Protein AF-A0A7C1ZP24-F1 (afdb_monomer)

Mean predicted aligned error: 12.82 Å

Sequence (295 aa):
MRFSKSICIFVIVAIFTGSVCSCKNKRETESSTTKEPGKFYQHEFRRRLDAVNPGLKDPSAIISLLESTGAEFLPDLINNSGLDSIYLLDSAAAAVNLGIYTVDLVYLIAYDKNEMADVQLSKARKLADKIGATHLYDHGMYNRYRQAGVHPDTLIKYFSKAAEQMEHEYSSMQLLRLYTLFATGEFIEKLHLTSSLLIHAEEHERDYYWTVMLLVFQQERALDQLILLLDQIREQEEGDRFMAMMNDLKLIFMEMTDSRELSGINTQNIAENQLFREMVEQLGYIRNWVIHPTE

Structure (mmCIF, N/CA/C/O backbone):
data_AF-A0A7C1ZP24-F1
#
_entry.id   AF-A0A7C1ZP24-F1
#
loop_
_atom_site.group_PDB
_atom_site.id
_atom_site.type_symbol
_atom_site.label_atom_id
_atom_site.label_alt_id
_atom_site.label_comp_id
_atom_site.label_asym_id
_atom_site.label_entity_id
_atom_site.label_seq_id
_atom_site.pdbx_PDB_ins_code
_atom_site.Cartn_x
_atom_site.Cartn_y
_atom_site.Cartn_z
_atom_site.occupancy
_atom_site.B_iso_or_equiv
_atom_site.auth_seq_id
_atom_site.auth_comp_id
_atom_site.auth_asym_id
_atom_site.auth_atom_id
_atom_site.pdbx_PDB_model_num
ATOM 1 N N . MET A 1 1 ? 98.726 -7.918 -23.478 1.00 35.25 1 MET A N 1
ATOM 2 C CA . MET A 1 1 ? 98.764 -6.556 -24.056 1.00 35.25 1 MET A CA 1
ATOM 3 C C . MET A 1 1 ? 97.429 -5.879 -23.772 1.00 35.25 1 MET A C 1
ATOM 5 O O . MET A 1 1 ? 96.411 -6.486 -24.055 1.00 35.25 1 MET A O 1
ATOM 9 N N . ARG A 1 2 ? 97.491 -4.647 -23.246 1.00 34.66 2 ARG A N 1
ATOM 10 C CA . ARG A 1 2 ? 96.427 -3.650 -22.983 1.00 34.66 2 ARG A CA 1
ATOM 11 C C . ARG A 1 2 ? 95.521 -3.793 -21.738 1.00 34.66 2 ARG A C 1
ATOM 13 O O . ARG A 1 2 ? 94.693 -4.680 -21.612 1.00 34.66 2 ARG A O 1
ATOM 20 N N . PHE A 1 3 ? 95.751 -2.813 -20.859 1.00 37.78 3 PHE A N 1
ATOM 21 C CA . PHE A 1 3 ? 95.083 -2.371 -19.631 1.00 37.78 3 PHE A CA 1
ATOM 22 C C . PHE A 1 3 ? 93.795 -1.564 -19.886 1.00 37.78 3 PHE A C 1
ATOM 24 O O . PHE A 1 3 ? 93.739 -0.860 -20.891 1.00 37.78 3 PHE A O 1
ATOM 31 N N . SER A 1 4 ? 92.885 -1.534 -18.893 1.00 37.41 4 SER A N 1
ATOM 32 C CA . SER A 1 4 ? 92.306 -0.329 -18.224 1.00 37.41 4 SER A CA 1
ATOM 33 C C . SER A 1 4 ? 91.036 -0.739 -17.442 1.00 37.41 4 SER A C 1
ATOM 35 O O . SER A 1 4 ? 90.097 -1.212 -18.064 1.00 37.41 4 SER A O 1
ATOM 37 N N . LYS A 1 5 ? 91.028 -0.860 -16.103 1.00 38.34 5 LYS A N 1
ATOM 38 C CA . LYS A 1 5 ? 90.901 0.133 -14.996 1.00 38.34 5 LYS A CA 1
ATOM 39 C C . LYS A 1 5 ? 89.473 0.655 -14.687 1.00 38.34 5 LYS A C 1
ATOM 41 O O . LYS A 1 5 ? 88.807 1.157 -15.583 1.00 38.34 5 LYS A O 1
ATOM 46 N N . SER A 1 6 ? 89.165 0.607 -13.371 1.00 39.03 6 SER A N 1
ATOM 47 C CA . SER A 1 6 ? 88.173 1.335 -12.522 1.00 39.03 6 SER A CA 1
ATOM 48 C C . SER A 1 6 ? 87.094 0.414 -11.910 1.00 39.03 6 SER A C 1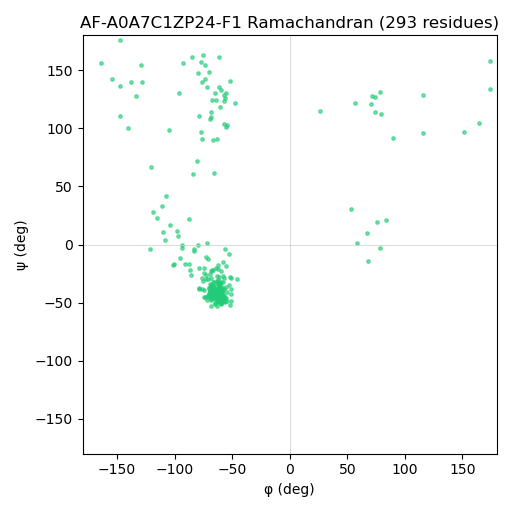
ATOM 50 O O . SER A 1 6 ? 86.244 -0.069 -12.640 1.00 39.03 6 SER A O 1
ATOM 52 N N . ILE A 1 7 ? 87.198 -0.094 -10.667 1.00 42.91 7 ILE A N 1
ATOM 53 C CA . ILE A 1 7 ? 87.154 0.497 -9.294 1.00 42.91 7 ILE A CA 1
ATOM 54 C C . ILE A 1 7 ? 85.742 0.923 -8.832 1.00 42.91 7 ILE A C 1
ATOM 56 O O . ILE A 1 7 ? 85.200 1.876 -9.376 1.00 42.91 7 ILE A O 1
ATOM 60 N N . CYS A 1 8 ? 85.235 0.222 -7.795 1.00 35.25 8 CYS A N 1
ATOM 61 C CA . CYS A 1 8 ? 84.452 0.648 -6.600 1.00 35.25 8 CYS A CA 1
ATOM 62 C C . CYS A 1 8 ? 83.542 -0.531 -6.157 1.00 35.25 8 CYS A C 1
ATOM 64 O O . CYS A 1 8 ? 82.615 -0.866 -6.877 1.00 35.25 8 CYS A O 1
ATOM 66 N N . ILE A 1 9 ? 83.879 -1.387 -5.180 1.00 37.94 9 ILE A N 1
ATOM 67 C CA . ILE A 1 9 ? 83.930 -1.235 -3.705 1.00 37.94 9 ILE A CA 1
ATOM 68 C C . ILE A 1 9 ? 82.539 -1.147 -3.012 1.00 37.94 9 ILE A C 1
ATOM 70 O O . ILE A 1 9 ? 81.763 -0.251 -3.317 1.00 37.94 9 ILE A O 1
ATOM 74 N N . PHE A 1 10 ? 82.365 -2.019 -1.992 1.00 35.44 10 PHE A N 1
ATOM 75 C CA . PHE A 1 10 ? 81.348 -2.103 -0.908 1.00 35.44 10 PHE A CA 1
ATOM 76 C C . PHE A 1 10 ? 79.936 -2.591 -1.328 1.00 35.44 10 PHE A C 1
ATOM 78 O O . PHE A 1 10 ? 79.365 -2.075 -2.271 1.00 35.44 10 PHE A O 1
ATOM 85 N N . VAL A 1 11 ? 79.293 -3.607 -0.724 1.00 37.94 11 VAL A N 1
ATOM 86 C CA . VAL A 1 11 ? 79.145 -3.981 0.700 1.00 37.94 11 VAL A CA 1
ATOM 87 C C . VAL A 1 11 ? 78.884 -5.501 0.856 1.00 37.94 11 VAL A C 1
ATOM 89 O O . VAL A 1 11 ? 78.174 -6.107 0.060 1.00 37.94 11 VAL A O 1
ATOM 92 N N . ILE A 1 12 ? 79.473 -6.094 1.902 1.00 39.34 12 ILE A N 1
ATOM 93 C CA . ILE A 1 12 ? 79.289 -7.466 2.426 1.00 39.34 12 ILE A CA 1
ATOM 94 C C . ILE A 1 12 ? 78.082 -7.502 3.389 1.00 39.34 12 ILE A C 1
ATOM 96 O O . ILE A 1 12 ? 77.767 -6.462 3.955 1.00 39.34 12 ILE A O 1
ATOM 100 N N . VAL A 1 13 ? 77.537 -8.708 3.653 1.00 35.16 13 VAL A N 1
ATOM 101 C CA . VAL A 1 13 ? 76.686 -9.164 4.797 1.00 35.16 13 VAL A CA 1
ATOM 102 C C . VAL A 1 13 ? 75.280 -9.572 4.318 1.00 35.16 13 VAL A C 1
ATOM 104 O O . VAL A 1 13 ? 74.619 -8.800 3.645 1.00 35.16 13 VAL A O 1
ATOM 107 N N . ALA A 1 14 ? 74.705 -10.736 4.630 1.00 36.88 14 ALA A N 1
ATOM 108 C CA . ALA A 1 14 ? 75.170 -11.971 5.255 1.00 36.88 14 ALA A CA 1
ATOM 109 C C . ALA A 1 14 ? 74.143 -13.080 4.962 1.00 36.88 14 ALA A C 1
ATOM 111 O O . ALA A 1 14 ? 72.967 -12.833 4.708 1.00 36.88 14 ALA A O 1
ATOM 112 N N . ILE A 1 15 ? 74.645 -14.306 5.024 1.00 44.22 15 ILE A N 1
ATOM 113 C CA . ILE A 1 15 ? 73.951 -15.589 4.952 1.00 44.22 15 ILE A CA 1
ATOM 114 C C . ILE A 1 15 ? 72.958 -15.723 6.117 1.00 44.22 15 ILE A C 1
ATOM 116 O O . ILE A 1 15 ? 73.357 -15.512 7.257 1.00 44.22 15 ILE A O 1
ATOM 120 N N . PHE A 1 16 ? 71.733 -16.195 5.863 1.00 39.94 16 PHE A N 1
ATOM 121 C CA . PHE A 1 16 ? 71.072 -17.117 6.794 1.00 39.94 16 PHE A CA 1
ATOM 122 C C . PHE A 1 16 ? 70.176 -18.110 6.044 1.00 39.94 16 PHE A C 1
ATOM 124 O O . PHE A 1 16 ? 69.164 -17.774 5.435 1.00 39.94 16 PHE A O 1
ATOM 131 N N . THR A 1 17 ? 70.633 -19.354 6.063 1.00 40.25 17 THR A N 1
ATOM 132 C CA . THR A 1 17 ? 70.009 -20.566 5.544 1.00 40.25 17 THR A CA 1
ATOM 133 C C . THR A 1 17 ? 68.884 -21.055 6.453 1.00 40.25 17 THR A C 1
ATOM 135 O O . THR A 1 17 ? 69.066 -21.096 7.663 1.00 40.25 17 THR A O 1
ATOM 138 N N . GLY A 1 18 ? 67.795 -21.520 5.832 1.00 38.41 18 GLY A N 1
ATOM 139 C CA . GLY A 1 18 ? 67.016 -22.712 6.192 1.00 38.41 18 GLY A CA 1
ATOM 140 C C . GLY A 1 18 ? 66.428 -22.841 7.601 1.00 38.41 18 GLY A C 1
ATOM 141 O O . GLY A 1 18 ? 67.147 -23.043 8.570 1.00 38.41 18 GLY A O 1
ATOM 142 N N . SER A 1 19 ? 65.105 -22.980 7.687 1.00 38.94 19 SER A N 1
ATOM 143 C CA . SER A 1 19 ? 64.478 -24.283 7.982 1.00 38.94 19 SER A CA 1
ATOM 144 C C . SER A 1 19 ? 62.973 -24.143 8.165 1.00 38.94 19 SER A C 1
ATOM 146 O O . SER A 1 19 ? 62.469 -23.260 8.852 1.00 38.94 19 SER A O 1
ATOM 148 N N . VAL A 1 20 ? 62.275 -25.067 7.517 1.00 43.03 20 VAL A N 1
ATOM 149 C CA . VAL A 1 20 ? 60.846 -25.327 7.628 1.00 43.03 20 VAL A CA 1
ATOM 150 C C . VAL A 1 20 ? 60.575 -26.155 8.891 1.00 43.03 20 VAL A C 1
ATOM 152 O O . VAL A 1 20 ? 61.356 -27.037 9.230 1.00 43.03 20 VAL A O 1
ATOM 155 N N . CYS A 1 21 ? 59.402 -25.903 9.483 1.00 37.97 21 CYS A N 1
ATOM 156 C CA . CYS A 1 21 ? 58.655 -26.709 10.460 1.00 37.97 21 CYS A CA 1
ATOM 157 C C . CYS A 1 21 ? 59.202 -26.846 11.893 1.00 37.97 21 CYS A C 1
ATOM 159 O O . CYS A 1 21 ? 60.177 -27.543 12.139 1.00 37.97 21 CYS A O 1
ATOM 161 N N . SER A 1 22 ? 58.406 -26.426 12.886 1.00 32.72 22 SER A N 1
ATOM 162 C CA . SER A 1 22 ? 57.385 -27.310 13.485 1.00 32.72 22 SER A CA 1
ATOM 163 C C . SER A 1 22 ? 56.688 -26.674 14.709 1.00 32.72 22 SER A C 1
ATOM 165 O O . SER A 1 22 ? 57.257 -25.836 15.398 1.00 32.72 22 SER A O 1
ATOM 167 N N . CYS A 1 23 ? 55.484 -27.186 14.993 1.00 31.14 23 CYS A N 1
ATOM 168 C CA . CYS A 1 23 ? 54.694 -27.116 16.233 1.00 31.14 23 CYS A CA 1
ATOM 169 C C . CYS A 1 23 ? 53.698 -25.957 16.459 1.00 31.14 23 CYS A C 1
ATOM 171 O O . CYS A 1 23 ? 53.982 -24.941 17.080 1.00 31.14 23 CYS A O 1
ATOM 173 N N . LYS A 1 24 ? 52.456 -26.252 16.037 1.00 38.41 24 LYS A N 1
ATOM 174 C CA . LYS A 1 24 ? 51.191 -26.209 16.804 1.00 38.41 24 LYS A CA 1
ATOM 175 C C . LYS A 1 24 ? 51.114 -25.242 17.997 1.00 38.41 24 LYS A C 1
ATOM 177 O O . LYS A 1 24 ? 51.605 -25.552 19.078 1.00 38.41 24 LYS A O 1
ATOM 182 N N . ASN A 1 25 ? 50.241 -24.241 17.867 1.00 29.05 25 ASN A N 1
ATOM 183 C CA . ASN A 1 25 ? 49.294 -23.926 18.935 1.00 29.05 25 ASN A CA 1
ATOM 184 C C . ASN A 1 25 ? 47.972 -23.392 18.361 1.00 29.05 25 ASN A C 1
ATOM 186 O O . ASN A 1 25 ? 47.973 -22.604 17.418 1.00 29.05 25 ASN A O 1
ATOM 190 N N . LYS A 1 26 ? 46.850 -23.873 18.909 1.00 41.00 26 LYS A N 1
ATOM 191 C CA . LYS A 1 26 ? 45.484 -23.447 18.570 1.00 41.00 26 LYS A CA 1
ATOM 192 C C . LYS A 1 26 ? 45.345 -21.933 18.757 1.00 41.00 26 LYS A C 1
ATOM 194 O O . LYS A 1 26 ? 45.556 -21.441 19.863 1.00 41.00 26 LYS A O 1
ATOM 199 N N . ARG A 1 27 ? 44.899 -21.232 17.717 1.00 27.34 27 ARG A N 1
ATOM 200 C CA . ARG A 1 27 ? 44.154 -19.978 17.847 1.00 27.34 27 ARG A CA 1
ATOM 201 C C . ARG A 1 27 ? 42.949 -20.047 16.928 1.00 27.34 27 ARG A C 1
ATOM 203 O O . ARG A 1 27 ? 43.075 -20.399 15.756 1.00 27.34 27 ARG A O 1
ATOM 210 N N . GLU A 1 28 ? 41.796 -19.783 17.522 1.00 29.19 28 GLU A N 1
ATOM 211 C CA . GLU A 1 28 ? 40.542 -19.516 16.837 1.00 29.19 28 GLU A CA 1
ATOM 212 C C . GLU A 1 28 ? 40.809 -18.491 15.738 1.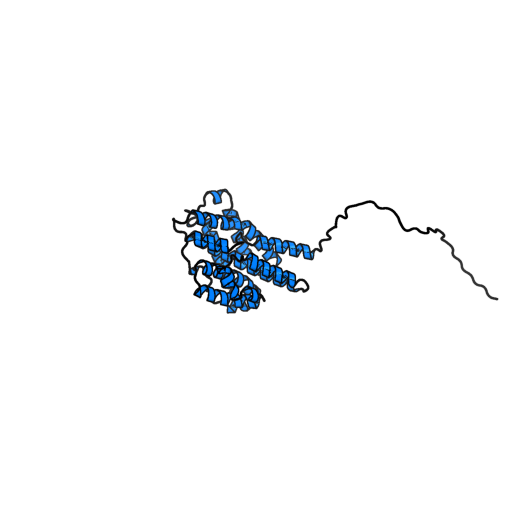00 29.19 28 GLU A C 1
ATOM 214 O O . GLU A 1 28 ? 41.364 -17.420 15.978 1.00 29.19 28 GLU A O 1
ATOM 219 N N . THR A 1 29 ? 40.498 -18.869 14.503 1.00 24.52 29 THR A N 1
ATOM 220 C CA . THR A 1 29 ? 40.460 -17.916 13.405 1.00 24.52 29 THR A CA 1
ATOM 221 C C . THR A 1 29 ? 39.154 -17.158 13.567 1.00 24.52 29 THR A C 1
ATOM 223 O O . THR A 1 29 ? 38.098 -17.644 13.168 1.00 24.52 29 THR A O 1
ATOM 226 N N . GLU A 1 30 ? 39.221 -15.985 14.194 1.00 28.58 30 GLU A N 1
ATOM 227 C CA . GLU A 1 30 ? 38.250 -14.931 13.932 1.00 28.58 30 GLU A CA 1
ATOM 228 C C . GLU A 1 30 ? 38.260 -14.701 12.421 1.00 28.58 30 GLU A C 1
ATOM 230 O O . GLU A 1 30 ? 39.187 -14.118 11.858 1.00 28.58 30 GLU A O 1
ATOM 235 N N . SER A 1 31 ? 37.242 -15.237 11.749 1.00 25.50 31 SER A N 1
ATOM 236 C CA . SER A 1 31 ? 36.927 -14.897 10.371 1.00 25.50 31 SER A CA 1
ATOM 237 C C . SER A 1 31 ? 36.569 -13.417 10.344 1.00 25.50 31 SER A C 1
ATOM 239 O O . SER A 1 31 ? 35.411 -13.038 10.534 1.00 25.50 31 SER A O 1
ATOM 241 N N . SER A 1 32 ? 37.576 -12.577 10.121 1.00 29.94 32 SER A N 1
ATOM 242 C CA . SER A 1 32 ? 37.411 -11.179 9.756 1.00 29.94 32 SER A CA 1
ATOM 243 C C . SER A 1 32 ? 36.525 -11.154 8.515 1.00 29.94 32 SER A C 1
ATOM 245 O O . SER A 1 32 ? 36.949 -11.490 7.412 1.00 29.94 32 SER A O 1
ATOM 247 N N . THR A 1 33 ? 35.246 -10.847 8.709 1.00 32.31 33 THR A N 1
ATOM 248 C CA . THR A 1 33 ? 34.304 -10.700 7.607 1.00 32.31 33 THR A CA 1
ATOM 249 C C . THR A 1 33 ? 34.609 -9.351 6.979 1.00 32.31 33 THR A C 1
ATOM 251 O O . THR A 1 33 ? 34.096 -8.324 7.423 1.00 32.31 33 THR A O 1
ATOM 254 N N . THR A 1 34 ? 35.493 -9.325 5.987 1.00 34.62 34 THR A N 1
ATOM 255 C CA . THR A 1 34 ? 35.683 -8.151 5.137 1.00 34.62 34 THR A CA 1
ATOM 256 C C . THR A 1 34 ? 34.391 -7.978 4.340 1.00 34.62 34 THR A C 1
ATOM 258 O O . THR A 1 34 ? 34.196 -8.602 3.301 1.00 34.62 34 THR A O 1
ATOM 261 N N . LYS A 1 35 ? 33.437 -7.220 4.891 1.00 37.75 35 LYS A N 1
ATOM 262 C CA . LYS A 1 35 ? 32.185 -6.886 4.210 1.00 37.75 35 LYS A CA 1
ATOM 263 C C . LYS A 1 35 ? 32.533 -5.954 3.055 1.00 37.75 35 LYS A C 1
ATOM 265 O O . LYS A 1 35 ? 32.923 -4.814 3.288 1.00 37.75 35 LYS A O 1
ATOM 270 N N . GLU A 1 36 ? 32.418 -6.443 1.824 1.00 40.59 36 GLU A N 1
ATOM 271 C CA . GLU A 1 36 ? 32.454 -5.576 0.649 1.00 40.59 36 GLU A CA 1
ATOM 272 C C . GLU A 1 36 ? 31.343 -4.519 0.781 1.00 40.59 36 GLU A C 1
ATOM 274 O O . GLU A 1 36 ? 30.191 -4.896 1.030 1.00 40.59 36 GLU A O 1
ATOM 279 N N . PRO A 1 37 ? 31.650 -3.218 0.625 1.00 43.25 37 PRO A N 1
ATOM 280 C CA . PRO A 1 37 ? 30.695 -2.134 0.850 1.00 43.25 37 PRO A CA 1
ATOM 281 C C . PRO A 1 37 ? 29.365 -2.340 0.111 1.00 43.25 37 PRO A C 1
ATOM 283 O O . PRO A 1 37 ? 28.308 -2.198 0.717 1.00 43.25 37 PRO A O 1
ATOM 286 N N . GLY A 1 38 ? 29.400 -2.785 -1.153 1.00 54.19 38 GLY A N 1
ATOM 287 C CA . GLY A 1 38 ? 28.202 -3.005 -1.978 1.00 54.19 38 GLY A CA 1
ATOM 288 C C . GLY A 1 38 ? 27.217 -4.038 -1.415 1.00 54.19 38 GLY A C 1
ATOM 289 O O . GLY A 1 38 ? 26.014 -3.786 -1.381 1.00 54.19 38 GLY A O 1
ATOM 290 N N . LYS A 1 39 ? 27.714 -5.160 -0.875 1.00 55.81 39 LYS A N 1
ATOM 291 C CA . LYS A 1 39 ? 26.863 -6.207 -0.277 1.00 55.81 39 LYS A CA 1
ATOM 292 C C . LYS A 1 39 ? 26.246 -5.767 1.050 1.00 55.81 39 LYS A C 1
ATOM 294 O O . LYS A 1 39 ? 25.152 -6.200 1.406 1.00 55.81 39 LYS A O 1
ATOM 299 N N . PHE A 1 40 ? 26.935 -4.898 1.792 1.00 53.78 40 PHE A N 1
ATOM 300 C CA . PHE A 1 40 ? 26.394 -4.310 3.016 1.00 53.78 40 PHE A CA 1
ATOM 301 C C . PHE A 1 40 ? 25.227 -3.357 2.715 1.00 53.78 40 PHE A C 1
ATOM 303 O O . PHE A 1 40 ? 24.188 -3.475 3.364 1.00 53.78 40 PHE A O 1
ATOM 310 N N . TYR A 1 41 ? 25.360 -2.497 1.697 1.00 60.66 41 TYR A N 1
ATOM 311 C CA . TYR A 1 41 ? 24.282 -1.600 1.257 1.00 60.66 41 TYR A CA 1
ATOM 312 C C . TYR A 1 41 ? 23.031 -2.368 0.818 1.00 60.66 41 TYR A C 1
ATOM 314 O O . TYR A 1 41 ? 21.932 -2.058 1.269 1.00 60.66 41 TYR A O 1
ATOM 322 N N . GLN A 1 42 ? 23.187 -3.421 0.012 1.00 62.03 42 GLN A N 1
ATOM 323 C CA . GLN A 1 42 ? 22.062 -4.252 -0.438 1.00 62.03 42 GLN A CA 1
ATOM 324 C C . GLN A 1 42 ? 21.380 -4.997 0.718 1.00 62.03 42 GLN A C 1
ATOM 326 O O . GLN A 1 42 ? 20.153 -5.053 0.793 1.00 62.03 42 GLN A O 1
ATOM 331 N N . HIS A 1 43 ? 22.159 -5.531 1.664 1.00 65.88 43 HIS A N 1
ATOM 332 C CA . HIS A 1 43 ? 21.605 -6.181 2.851 1.00 65.88 43 HIS A CA 1
ATOM 333 C C . HIS A 1 43 ? 20.828 -5.191 3.731 1.00 65.88 43 HIS A C 1
ATOM 335 O O . HIS A 1 43 ? 19.803 -5.546 4.320 1.00 65.88 43 HIS A O 1
ATOM 341 N N . GLU A 1 44 ? 21.325 -3.968 3.902 1.00 66.81 44 GLU A N 1
ATOM 342 C CA . GLU A 1 44 ? 20.625 -2.943 4.672 1.00 66.81 44 GLU A CA 1
ATOM 343 C C . GLU A 1 44 ? 19.339 -2.503 3.968 1.00 66.81 44 GLU A C 1
ATOM 345 O O . GLU A 1 44 ? 18.288 -2.484 4.604 1.00 66.81 44 GLU A O 1
ATOM 350 N N . PHE A 1 45 ? 19.406 -2.246 2.660 1.00 65.56 45 PHE A N 1
ATOM 351 C CA . PHE A 1 45 ? 18.256 -1.913 1.823 1.00 65.56 45 PHE A CA 1
ATOM 352 C C . PHE A 1 45 ? 17.158 -2.972 1.935 1.00 65.56 45 PHE A C 1
ATOM 354 O O . PHE A 1 45 ? 16.008 -2.659 2.224 1.00 65.56 45 PHE A O 1
ATOM 361 N N . ARG A 1 46 ? 17.524 -4.250 1.815 1.00 65.62 46 ARG A N 1
ATOM 362 C CA . ARG A 1 46 ? 16.585 -5.362 1.974 1.00 65.62 46 ARG A CA 1
ATOM 363 C C . ARG A 1 46 ? 15.992 -5.433 3.375 1.00 65.62 46 ARG A C 1
ATOM 365 O O . ARG A 1 46 ? 14.791 -5.599 3.514 1.00 65.62 46 ARG A O 1
ATOM 372 N N . ARG A 1 47 ? 16.810 -5.263 4.419 1.00 70.31 47 ARG A N 1
ATOM 373 C CA . ARG A 1 47 ? 16.313 -5.239 5.804 1.00 70.31 47 ARG A CA 1
ATOM 374 C C . ARG A 1 47 ? 15.300 -4.112 6.008 1.00 70.31 47 ARG A C 1
ATOM 376 O O . ARG A 1 47 ? 14.333 -4.287 6.741 1.00 70.31 47 ARG A O 1
ATOM 383 N N . ARG A 1 48 ? 15.543 -2.951 5.397 1.00 68.00 48 ARG A N 1
ATOM 384 C CA . ARG A 1 48 ? 14.615 -1.818 5.424 1.00 68.00 48 ARG A CA 1
ATOM 385 C C . ARG A 1 48 ? 13.345 -2.152 4.654 1.00 68.00 48 ARG A C 1
ATOM 387 O O . ARG A 1 48 ? 12.276 -1.915 5.190 1.00 68.00 48 ARG A O 1
ATOM 394 N N . LEU A 1 49 ? 13.447 -2.778 3.483 1.00 64.00 49 LEU A N 1
ATOM 395 C CA . LEU A 1 49 ? 12.293 -3.220 2.698 1.00 64.00 49 LEU A CA 1
ATOM 396 C C . LEU A 1 49 ? 11.435 -4.246 3.463 1.00 64.00 49 LEU A C 1
ATOM 398 O O . LEU A 1 49 ? 10.220 -4.098 3.536 1.00 64.00 49 LEU A O 1
ATOM 402 N N . ASP A 1 50 ? 12.064 -5.210 4.139 1.00 65.62 50 ASP A N 1
ATOM 403 C CA . ASP A 1 50 ? 11.383 -6.160 5.032 1.00 65.62 50 ASP A CA 1
ATOM 404 C C . ASP A 1 50 ? 10.691 -5.455 6.216 1.00 65.62 50 ASP A C 1
ATOM 406 O O . ASP A 1 50 ? 9.703 -5.955 6.753 1.00 65.62 50 ASP A O 1
ATOM 410 N N . ALA A 1 51 ? 11.210 -4.298 6.640 1.00 66.06 51 ALA A N 1
ATOM 411 C CA . ALA A 1 51 ? 10.648 -3.476 7.711 1.00 66.06 51 ALA A CA 1
ATOM 412 C C . ALA A 1 51 ? 9.576 -2.480 7.230 1.00 66.06 51 ALA A C 1
ATOM 414 O O . ALA A 1 51 ? 8.763 -2.052 8.045 1.00 66.06 51 ALA A O 1
ATOM 415 N N . VAL A 1 52 ? 9.569 -2.125 5.939 1.00 60.38 52 VAL A N 1
ATOM 416 C CA . VAL A 1 52 ? 8.501 -1.351 5.285 1.00 60.38 52 VAL A CA 1
ATOM 417 C C . VAL A 1 52 ? 7.228 -2.162 5.179 1.00 60.38 52 VAL A C 1
ATOM 419 O O . VAL A 1 52 ? 6.157 -1.568 5.146 1.00 60.38 52 VAL A O 1
ATOM 422 N N . ASN A 1 53 ? 7.331 -3.495 5.158 1.00 60.59 53 ASN A N 1
ATOM 423 C CA . ASN A 1 53 ? 6.169 -4.365 5.182 1.00 60.59 53 ASN A CA 1
ATOM 424 C C . ASN A 1 53 ? 5.334 -4.054 6.438 1.00 60.59 53 ASN A C 1
ATOM 426 O O . ASN A 1 53 ? 5.737 -4.410 7.555 1.00 60.59 53 ASN A O 1
ATOM 430 N N . PRO A 1 54 ? 4.208 -3.346 6.275 1.00 43.69 54 PRO A N 1
ATOM 431 C CA . PRO A 1 54 ? 3.626 -2.556 7.339 1.00 43.69 54 PRO A CA 1
ATOM 432 C C . PRO A 1 54 ? 2.827 -3.446 8.278 1.00 43.69 54 PRO A C 1
ATOM 434 O O . PRO A 1 54 ? 1.617 -3.464 8.187 1.00 43.69 54 PRO A O 1
ATOM 437 N N . GLY A 1 55 ? 3.432 -4.297 9.112 1.00 38.53 55 GLY A N 1
ATOM 438 C CA . GLY A 1 55 ? 2.693 -5.188 10.035 1.00 38.53 55 GLY A CA 1
ATOM 439 C C . GLY A 1 55 ? 1.691 -6.158 9.374 1.00 38.53 55 GLY A C 1
ATOM 440 O O . GLY A 1 55 ? 1.059 -6.958 10.054 1.00 38.53 55 GLY A O 1
ATOM 441 N N . LEU A 1 56 ? 1.596 -6.142 8.048 1.00 40.78 56 LEU A N 1
ATOM 442 C CA . LEU A 1 56 ? 0.667 -6.871 7.200 1.00 40.78 56 LEU A CA 1
ATOM 443 C C . LEU A 1 56 ? 1.407 -7.999 6.483 1.00 40.78 56 LEU A C 1
ATOM 445 O O . LEU A 1 56 ? 1.206 -8.270 5.299 1.00 40.78 56 LEU A O 1
ATOM 449 N N . LYS A 1 57 ? 2.275 -8.664 7.255 1.00 44.56 57 LYS A N 1
ATOM 450 C CA . LYS A 1 57 ? 3.041 -9.852 6.856 1.00 44.56 57 LYS A CA 1
ATOM 451 C C . LYS A 1 57 ? 2.133 -10.972 6.360 1.00 44.56 57 LYS A C 1
ATOM 453 O O . LYS A 1 57 ? 2.573 -11.869 5.653 1.00 44.56 57 LYS A O 1
ATOM 458 N N . ASP A 1 58 ? 0.851 -10.892 6.708 1.00 44.84 58 ASP A N 1
ATOM 459 C CA . ASP A 1 58 ? -0.144 -11.881 6.384 1.00 44.84 58 ASP A CA 1
ATOM 460 C C . ASP A 1 58 ? -1.500 -11.250 5.985 1.00 44.84 58 ASP A C 1
ATOM 462 O O . ASP A 1 58 ? -2.293 -10.869 6.830 1.00 44.84 58 ASP A O 1
ATOM 466 N N . PRO A 1 59 ? -1.825 -11.144 4.697 1.00 43.66 59 PRO A N 1
ATOM 467 C CA . PRO A 1 59 ? -3.132 -10.915 4.146 1.00 43.66 59 PRO A CA 1
ATOM 468 C C . PRO A 1 59 ? -4.082 -12.023 4.430 1.00 43.66 59 PRO A C 1
ATOM 470 O O . PRO A 1 59 ? -5.248 -11.736 4.339 1.00 43.66 59 PRO A O 1
ATOM 473 N N . SER A 1 60 ? -3.661 -13.244 4.760 1.00 43.06 60 SER A N 1
ATOM 474 C CA . SER A 1 60 ? -4.624 -14.159 5.354 1.00 43.06 60 SER A CA 1
ATOM 475 C C . SER A 1 60 ? -5.013 -13.666 6.744 1.00 43.06 60 SER A C 1
ATOM 477 O O . SER A 1 60 ? -6.168 -13.816 7.097 1.00 43.06 60 SER A O 1
ATOM 479 N N . ALA A 1 61 ? -4.142 -12.953 7.473 1.00 48.91 61 ALA A N 1
ATOM 480 C CA . ALA A 1 61 ? -4.519 -12.235 8.689 1.00 48.91 61 ALA A CA 1
ATOM 481 C C . ALA A 1 61 ? -5.298 -10.944 8.403 1.00 48.91 61 ALA A C 1
ATOM 483 O O . ALA A 1 61 ? -6.163 -10.632 9.200 1.00 48.91 61 ALA A O 1
ATOM 484 N N . ILE A 1 62 ? -5.077 -10.228 7.290 1.00 52.97 62 ILE A N 1
ATOM 485 C CA . ILE A 1 62 ? -5.972 -9.125 6.872 1.00 52.97 62 ILE A CA 1
ATOM 486 C C . ILE A 1 62 ? -7.319 -9.672 6.438 1.00 52.97 62 ILE A C 1
ATOM 488 O O . ILE A 1 62 ? -8.311 -9.225 6.960 1.00 52.97 62 ILE A O 1
ATOM 492 N N . ILE A 1 63 ? -7.367 -10.629 5.516 1.00 53.38 63 ILE A N 1
ATOM 493 C CA . ILE A 1 63 ? -8.570 -11.332 5.063 1.00 53.38 63 ILE A CA 1
ATOM 494 C C . ILE A 1 63 ? -9.306 -11.870 6.285 1.00 53.38 63 ILE A C 1
ATOM 496 O O . ILE A 1 63 ? -10.447 -11.500 6.484 1.00 53.38 63 ILE A O 1
ATOM 500 N N . SER A 1 64 ? -8.633 -12.610 7.172 1.00 57.19 64 SER A N 1
ATOM 501 C CA . SER A 1 64 ? -9.242 -13.108 8.411 1.00 57.19 64 SER A CA 1
ATOM 502 C C . SER A 1 64 ? -9.676 -11.971 9.325 1.00 57.19 64 SER A C 1
ATOM 504 O O . SER A 1 64 ? -10.708 -12.095 9.963 1.00 57.19 64 SER A O 1
ATOM 506 N N . LEU A 1 65 ? -8.920 -10.875 9.430 1.00 63.53 65 LEU A N 1
ATOM 507 C CA . LEU A 1 65 ? -9.291 -9.716 10.243 1.00 63.53 65 LEU A CA 1
ATOM 508 C C . LEU A 1 65 ? -10.502 -8.999 9.648 1.00 63.53 65 LEU A C 1
ATOM 510 O O . LEU A 1 65 ? -11.386 -8.651 10.407 1.00 63.53 65 LEU A O 1
ATOM 514 N N . LEU A 1 66 ? -10.576 -8.846 8.328 1.00 64.06 66 LEU A N 1
ATOM 515 C CA . LEU A 1 66 ? -11.669 -8.234 7.578 1.00 64.06 66 LEU A CA 1
ATOM 516 C C . LEU A 1 66 ? -12.934 -9.105 7.61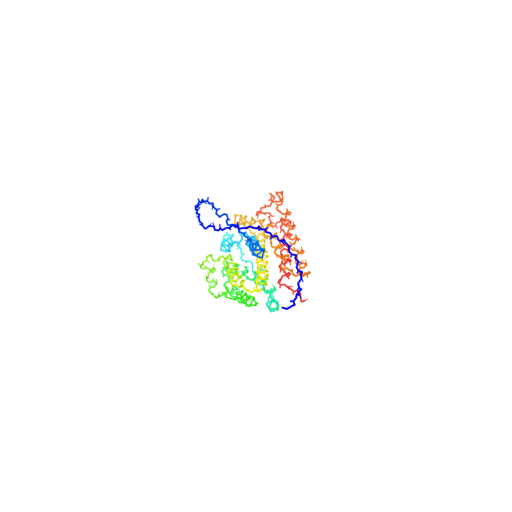4 1.00 64.06 66 LEU A C 1
ATOM 518 O O . LEU A 1 66 ? -14.023 -8.615 7.893 1.00 64.06 66 LEU A O 1
ATOM 522 N N . GLU A 1 67 ? -12.790 -10.413 7.424 1.00 64.19 67 GLU A N 1
ATOM 523 C CA . GLU A 1 67 ? -13.859 -11.394 7.628 1.00 64.19 67 GLU A CA 1
ATOM 524 C C . GLU A 1 67 ? -14.331 -11.381 9.087 1.00 64.19 67 GLU A C 1
ATOM 526 O O . GLU A 1 67 ? -15.530 -11.374 9.356 1.00 64.19 67 GLU A O 1
ATOM 531 N N . SER A 1 68 ? -13.394 -11.335 10.041 1.00 66.62 68 SER A N 1
ATOM 532 C CA . SER A 1 68 ? -13.716 -11.326 11.471 1.00 66.62 68 SER A CA 1
ATOM 533 C C . SER A 1 68 ? -14.293 -9.995 11.937 1.00 66.62 68 SER A C 1
ATOM 535 O O . SER A 1 68 ? -15.042 -9.984 12.911 1.00 66.62 68 SER A O 1
ATOM 537 N N . THR A 1 69 ? -13.972 -8.882 11.266 1.00 67.31 69 THR A N 1
ATOM 538 C CA . THR A 1 69 ? -14.588 -7.589 11.564 1.00 67.31 69 THR A CA 1
ATOM 539 C C . THR A 1 69 ? -16.084 -7.615 11.305 1.00 67.31 69 THR A C 1
ATOM 541 O O . THR A 1 69 ? -16.788 -6.937 12.034 1.00 67.31 69 THR A O 1
ATOM 544 N N . GLY A 1 70 ? -16.563 -8.410 10.339 1.00 66.38 70 GLY A N 1
ATOM 545 C CA . GLY A 1 70 ? -17.962 -8.379 9.898 1.00 66.38 70 GLY A CA 1
ATOM 546 C C . GLY A 1 70 ? -18.292 -7.210 8.965 1.00 66.38 70 GLY A C 1
ATOM 547 O O . GLY A 1 70 ? -19.411 -7.166 8.452 1.00 66.38 70 GLY A O 1
ATOM 548 N N . ALA A 1 71 ? -17.305 -6.338 8.715 1.00 74.88 71 ALA A N 1
ATOM 549 C CA . ALA A 1 71 ? -17.445 -5.114 7.947 1.00 74.88 71 ALA A CA 1
ATOM 550 C C . ALA A 1 71 ? -18.088 -5.401 6.592 1.00 74.88 71 ALA A C 1
ATOM 552 O O . ALA A 1 71 ? -17.773 -6.402 5.949 1.00 74.88 71 ALA A O 1
ATOM 553 N N . GLU A 1 72 ? -18.971 -4.525 6.120 1.00 81.50 72 GLU A N 1
ATOM 554 C CA . GLU A 1 72 ? -19.533 -4.693 4.785 1.00 81.50 72 GLU A CA 1
ATOM 555 C C . GLU A 1 72 ? -18.481 -4.429 3.696 1.00 81.50 72 GLU A C 1
ATOM 557 O O . GLU A 1 72 ? -17.569 -3.611 3.832 1.00 81.50 72 GLU A O 1
ATOM 562 N N . PHE A 1 73 ? -18.621 -5.126 2.567 1.00 85.38 73 PHE A N 1
ATOM 563 C CA . PHE A 1 73 ? -17.793 -4.865 1.394 1.00 85.38 73 PHE A CA 1
ATOM 564 C C . PHE A 1 73 ? -18.060 -3.456 0.850 1.00 85.38 73 PHE A C 1
ATOM 566 O O . PHE A 1 73 ? -19.187 -3.150 0.459 1.00 85.38 73 PHE A O 1
ATOM 573 N N . LEU A 1 74 ? -17.009 -2.645 0.722 1.00 87.94 74 LEU A N 1
ATOM 574 C CA . LEU A 1 74 ? -17.068 -1.291 0.177 1.00 87.94 74 LEU A CA 1
ATOM 575 C C . LEU A 1 74 ? -16.480 -1.272 -1.248 1.00 87.94 74 LEU A C 1
ATOM 577 O O . LEU A 1 74 ? -15.257 -1.210 -1.406 1.00 87.94 74 LEU A O 1
ATOM 581 N N . PRO A 1 75 ? -17.314 -1.319 -2.308 1.00 88.69 75 PRO A N 1
ATOM 582 C CA . PRO A 1 75 ? -16.836 -1.386 -3.693 1.00 88.69 75 PRO A CA 1
ATOM 583 C C . PRO A 1 75 ? -16.016 -0.162 -4.115 1.00 88.69 75 PRO A C 1
ATOM 585 O O . PRO A 1 75 ? -15.110 -0.293 -4.937 1.00 88.69 75 PRO A O 1
ATOM 588 N N . ASP A 1 76 ? -16.312 1.003 -3.538 1.00 89.81 76 ASP A N 1
ATOM 589 C CA . ASP A 1 76 ? -15.681 2.278 -3.891 1.00 89.81 76 ASP A CA 1
ATOM 590 C C . ASP A 1 76 ? -14.219 2.379 -3.426 1.00 89.81 76 ASP A C 1
ATOM 592 O O . ASP A 1 76 ? -13.491 3.262 -3.880 1.00 89.81 76 ASP A O 1
ATOM 596 N N . LEU A 1 77 ? -13.761 1.461 -2.563 1.00 88.31 77 LEU A N 1
ATOM 597 C CA . LEU A 1 77 ? -12.356 1.395 -2.158 1.00 88.31 77 LEU A CA 1
ATOM 598 C C . LEU A 1 77 ? -11.458 0.816 -3.259 1.00 88.31 77 LEU A C 1
ATOM 600 O O . LEU A 1 77 ? -10.277 1.145 -3.311 1.00 88.31 77 LEU A O 1
ATOM 604 N N . ILE A 1 78 ? -12.000 0.012 -4.179 1.00 90.75 78 ILE A N 1
ATOM 605 C CA . ILE A 1 78 ? -11.220 -0.638 -5.242 1.00 90.75 78 ILE A CA 1
ATOM 606 C C . ILE A 1 78 ? -10.768 0.374 -6.295 1.00 90.75 78 ILE A C 1
ATOM 608 O O . ILE A 1 78 ? -11.567 1.173 -6.796 1.00 90.75 78 ILE A O 1
ATOM 612 N N . ASN A 1 79 ? -9.506 0.293 -6.725 1.00 87.38 79 ASN A N 1
ATOM 613 C CA . ASN A 1 79 ? -9.033 1.086 -7.852 1.00 87.38 79 ASN A CA 1
ATOM 614 C C . ASN A 1 79 ? -9.654 0.605 -9.174 1.00 87.38 79 ASN A C 1
ATOM 616 O O . ASN A 1 79 ? -9.271 -0.420 -9.743 1.00 87.38 79 ASN A O 1
ATOM 620 N N . ASN A 1 80 ? -10.567 1.413 -9.710 1.00 79.50 80 ASN A N 1
ATOM 621 C CA . ASN A 1 80 ? -11.227 1.187 -10.994 1.00 79.50 80 ASN A CA 1
ATOM 622 C C . ASN A 1 80 ? -10.891 2.255 -12.051 1.00 79.50 80 ASN A C 1
ATOM 624 O O . ASN A 1 80 ? -11.646 2.405 -13.010 1.00 79.50 80 ASN A O 1
ATOM 628 N N . SER A 1 81 ? -9.764 2.970 -11.919 1.00 70.88 81 SER A N 1
ATOM 629 C CA . SER A 1 81 ? -9.386 4.113 -12.779 1.00 70.88 81 SER A CA 1
ATOM 630 C C . SER A 1 81 ? -9.433 3.820 -14.287 1.00 70.88 81 SER A C 1
ATOM 632 O O . SER A 1 81 ? -9.627 4.724 -15.096 1.00 70.88 81 SER A O 1
ATOM 634 N N . GLY A 1 82 ? -9.237 2.558 -14.687 1.00 73.00 82 GLY A N 1
ATOM 635 C CA . GLY A 1 82 ? -9.188 2.155 -16.095 1.00 73.00 82 GLY A CA 1
ATOM 636 C C . GLY A 1 82 ? -7.968 2.706 -16.841 1.00 73.00 82 GLY A C 1
ATOM 637 O O . GLY A 1 82 ? -7.886 2.563 -18.058 1.00 73.00 82 GLY A O 1
ATOM 638 N N . LEU A 1 83 ? -7.008 3.300 -16.122 1.00 74.00 83 LEU A N 1
ATOM 639 C CA . LEU A 1 83 ? -5.806 3.936 -16.669 1.00 74.00 83 LEU A CA 1
ATOM 640 C C . LEU A 1 83 ? -4.640 2.957 -16.866 1.00 74.00 83 LEU A C 1
ATOM 642 O O . LEU A 1 83 ? -3.489 3.374 -16.987 1.00 74.00 83 LEU A O 1
ATOM 646 N N . ASP A 1 84 ? -4.931 1.658 -16.964 1.00 70.19 84 ASP A N 1
ATOM 647 C CA . ASP A 1 84 ? -3.933 0.594 -17.121 1.00 70.19 84 ASP A CA 1
ATOM 648 C C . ASP A 1 84 ? -2.949 0.885 -18.264 1.00 70.19 84 ASP A C 1
ATOM 650 O O . ASP A 1 84 ? -1.753 0.627 -18.152 1.00 70.19 84 ASP A O 1
ATOM 654 N N . SER A 1 85 ? -3.435 1.460 -19.370 1.00 75.69 85 SER A N 1
ATOM 655 C CA . SER A 1 85 ? -2.601 1.812 -20.523 1.00 75.69 85 SER A CA 1
ATOM 656 C C . SER A 1 85 ? -1.577 2.905 -20.225 1.00 75.69 85 SER A C 1
ATOM 658 O O . SER A 1 85 ? -0.500 2.877 -20.814 1.00 75.69 85 SER A O 1
ATOM 660 N N . ILE A 1 86 ? -1.893 3.844 -19.326 1.00 83.00 86 ILE A N 1
ATOM 661 C CA . ILE A 1 86 ? -0.980 4.924 -18.925 1.00 83.00 86 ILE A CA 1
ATOM 662 C C . ILE A 1 86 ? 0.124 4.352 -18.038 1.00 83.00 86 ILE A C 1
ATOM 664 O O . ILE A 1 86 ? 1.301 4.607 -18.282 1.00 83.00 86 ILE A O 1
ATOM 668 N N . TYR A 1 87 ? -0.229 3.501 -17.071 1.00 87.56 87 TYR A N 1
ATOM 669 C CA . TYR A 1 87 ? 0.762 2.869 -16.193 1.00 87.56 87 TYR A CA 1
ATOM 670 C C . TYR A 1 87 ? 1.771 2.023 -16.974 1.00 87.56 87 TYR A C 1
ATOM 672 O O . TYR A 1 87 ? 2.930 1.938 -16.594 1.00 87.56 87 TYR A O 1
ATOM 680 N N . LEU A 1 88 ? 1.350 1.413 -18.085 1.00 87.12 88 LEU A N 1
ATOM 681 C CA . LEU A 1 88 ? 2.215 0.585 -18.928 1.00 87.12 88 LEU A CA 1
ATOM 682 C C . LEU A 1 88 ? 3.242 1.382 -19.748 1.00 87.12 88 LEU A C 1
ATOM 684 O O . LEU A 1 88 ? 4.151 0.770 -20.324 1.00 87.12 88 LEU A O 1
ATOM 688 N N . LEU A 1 89 ? 3.140 2.714 -19.808 1.00 87.69 89 LEU A N 1
ATOM 689 C CA . LEU A 1 89 ? 4.124 3.551 -20.500 1.00 87.69 89 LEU A CA 1
ATOM 690 C C . LEU A 1 89 ? 5.480 3.509 -19.786 1.00 87.69 89 LEU A C 1
ATOM 692 O O . LEU A 1 89 ? 6.513 3.376 -20.445 1.00 87.69 89 LEU A O 1
ATOM 696 N N . ASP A 1 90 ? 5.477 3.467 -18.455 1.00 89.00 90 ASP A N 1
ATOM 697 C CA . ASP A 1 90 ? 6.675 3.534 -17.621 1.00 89.00 90 ASP A CA 1
ATOM 698 C C . ASP A 1 90 ? 6.744 2.385 -16.596 1.00 89.00 90 ASP A C 1
ATOM 700 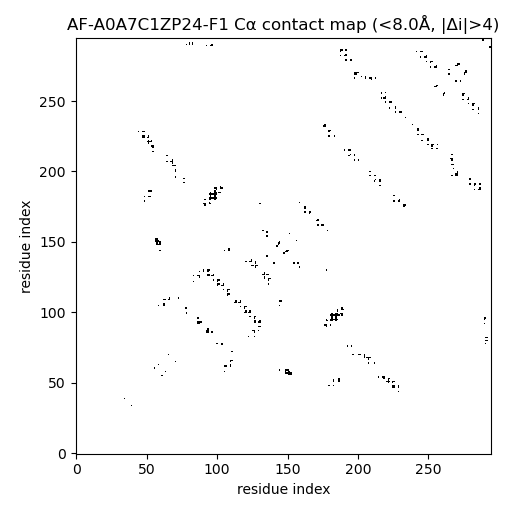O O . ASP A 1 90 ? 5.747 1.970 -16.011 1.00 89.00 90 ASP A O 1
ATOM 704 N N . SER A 1 91 ? 7.937 1.825 -16.378 1.00 88.25 91 SER A N 1
ATOM 705 C CA . SER A 1 91 ? 8.098 0.684 -15.465 1.00 88.25 91 SER A CA 1
ATOM 706 C C . SER A 1 91 ? 7.955 1.078 -13.992 1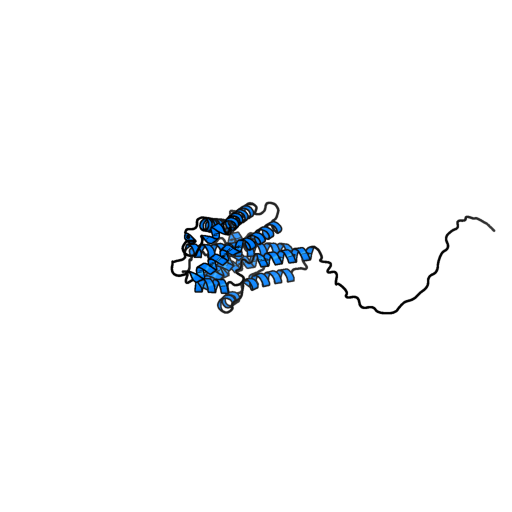.00 88.25 91 SER A C 1
ATOM 708 O O . SER A 1 91 ? 7.509 0.244 -13.204 1.00 88.25 91 SER A O 1
ATOM 710 N N . ALA A 1 92 ? 8.295 2.313 -13.606 1.00 88.38 92 ALA A N 1
ATOM 711 C CA . ALA A 1 92 ? 8.083 2.781 -12.238 1.00 88.38 92 ALA A CA 1
ATOM 712 C C . ALA A 1 92 ? 6.586 2.973 -11.947 1.00 88.38 92 ALA A C 1
ATOM 714 O O . ALA A 1 92 ? 6.100 2.474 -10.928 1.00 88.38 92 ALA A O 1
ATOM 715 N N . ALA A 1 93 ? 5.846 3.581 -12.879 1.00 90.81 93 ALA A N 1
ATOM 716 C CA . ALA A 1 93 ? 4.389 3.699 -12.818 1.00 90.81 93 ALA A CA 1
ATOM 717 C C . ALA A 1 93 ? 3.700 2.325 -12.753 1.00 90.81 93 ALA A C 1
ATOM 719 O O . ALA A 1 93 ? 2.804 2.122 -11.929 1.00 90.81 93 ALA A O 1
ATOM 720 N N . ALA A 1 94 ? 4.150 1.362 -13.567 1.00 90.19 94 ALA A N 1
ATOM 721 C CA . ALA A 1 94 ? 3.643 -0.006 -13.526 1.00 90.19 94 ALA A CA 1
ATOM 722 C C . ALA A 1 94 ? 3.927 -0.698 -12.186 1.00 90.19 94 ALA A C 1
ATOM 724 O O . ALA A 1 94 ? 3.045 -1.369 -11.657 1.00 90.19 94 ALA A O 1
ATOM 725 N N . ALA A 1 95 ? 5.124 -0.523 -11.616 1.00 88.00 95 ALA A N 1
ATOM 726 C CA . ALA A 1 95 ? 5.498 -1.144 -10.348 1.00 88.00 95 ALA A CA 1
ATOM 727 C C . ALA A 1 95 ? 4.661 -0.628 -9.171 1.00 88.00 95 ALA A C 1
ATOM 729 O O . ALA A 1 95 ? 4.096 -1.435 -8.433 1.00 88.00 95 ALA A O 1
ATOM 730 N N . VAL A 1 96 ? 4.538 0.695 -9.012 1.00 90.62 96 VAL A N 1
ATOM 731 C CA . VAL A 1 96 ? 3.755 1.273 -7.908 1.00 90.62 96 VAL A CA 1
ATOM 732 C C . VAL A 1 96 ? 2.268 0.936 -8.033 1.00 90.62 96 VAL A C 1
ATOM 734 O O . VAL A 1 96 ? 1.650 0.527 -7.052 1.00 90.62 96 VAL A O 1
ATOM 737 N N . ASN A 1 97 ? 1.699 0.986 -9.242 1.00 92.25 97 ASN A N 1
ATOM 738 C CA . ASN A 1 97 ? 0.302 0.602 -9.443 1.00 92.25 97 ASN A CA 1
ATOM 739 C C . ASN A 1 97 ? 0.094 -0.905 -9.258 1.00 92.25 97 ASN A C 1
ATOM 741 O O . ASN A 1 97 ? -0.921 -1.302 -8.699 1.00 92.25 97 ASN A O 1
ATOM 745 N N . LEU A 1 98 ? 1.056 -1.760 -9.620 1.00 87.69 98 LEU A N 1
ATOM 746 C CA . LEU A 1 98 ? 0.953 -3.193 -9.338 1.00 87.69 98 LEU A CA 1
ATOM 747 C C . LEU A 1 98 ? 0.771 -3.469 -7.836 1.00 87.69 98 LEU A C 1
ATOM 749 O O . LEU A 1 98 ? -0.014 -4.342 -7.484 1.00 87.69 98 LEU A O 1
ATOM 753 N N . GLY A 1 99 ? 1.441 -2.711 -6.960 1.00 85.19 99 GLY A N 1
ATOM 754 C CA . GLY A 1 99 ? 1.259 -2.817 -5.508 1.00 85.19 99 GLY A CA 1
ATOM 755 C C . GLY A 1 99 ? -0.183 -2.554 -5.068 1.00 85.19 99 GLY A C 1
ATOM 756 O O . GLY A 1 99 ? -0.760 -3.357 -4.337 1.00 85.19 99 GLY A O 1
ATOM 757 N N . ILE A 1 100 ? -0.788 -1.482 -5.587 1.00 90.19 100 ILE A N 1
ATOM 758 C CA . ILE A 1 100 ? -2.197 -1.124 -5.347 1.00 90.19 100 ILE A CA 1
ATOM 759 C C . ILE A 1 100 ? -3.127 -2.247 -5.823 1.00 90.19 100 ILE A C 1
ATOM 761 O O . ILE A 1 100 ? -3.938 -2.774 -5.063 1.00 90.19 100 ILE A O 1
ATOM 765 N N . TYR A 1 101 ? -2.939 -2.692 -7.066 1.00 88.25 101 TYR A N 1
ATOM 766 C CA . TYR A 1 101 ? -3.759 -3.733 -7.682 1.00 88.25 101 TYR A CA 1
ATOM 767 C C . TYR A 1 101 ? -3.707 -5.067 -6.928 1.00 88.25 101 TYR A C 1
ATOM 769 O O . TYR A 1 101 ? -4.704 -5.789 -6.874 1.00 88.25 101 TYR A O 1
ATOM 777 N N . THR A 1 102 ? -2.561 -5.397 -6.335 1.00 83.00 102 THR A N 1
ATOM 778 C CA . THR A 1 102 ? -2.389 -6.609 -5.528 1.00 83.00 102 THR A CA 1
ATOM 779 C C . THR A 1 102 ? -3.170 -6.549 -4.223 1.00 83.00 102 THR A C 1
ATOM 781 O O . THR A 1 102 ? -3.770 -7.550 -3.833 1.00 83.00 102 THR A O 1
ATOM 784 N N . VAL A 1 103 ? -3.207 -5.392 -3.562 1.00 83.25 103 VAL A N 1
ATOM 785 C CA . VAL A 1 103 ? -3.989 -5.207 -2.330 1.00 83.25 103 VAL A CA 1
ATOM 786 C C . VAL A 1 103 ? -5.486 -5.247 -2.628 1.00 83.25 103 VAL A C 1
ATOM 788 O O . VAL A 1 103 ? -6.218 -5.958 -1.939 1.00 83.25 103 VAL A O 1
ATOM 791 N N . ASP A 1 104 ? -5.925 -4.594 -3.705 1.00 86.88 104 ASP A N 1
ATOM 792 C CA . ASP A 1 104 ? -7.311 -4.674 -4.178 1.00 86.88 104 ASP A CA 1
ATOM 793 C C . ASP A 1 104 ? -7.727 -6.115 -4.486 1.00 86.88 104 ASP A C 1
ATOM 795 O O . ASP A 1 104 ? -8.800 -6.561 -4.088 1.00 86.88 104 ASP A O 1
ATOM 799 N N . LEU A 1 105 ? -6.866 -6.880 -5.166 1.00 83.50 105 LEU A N 1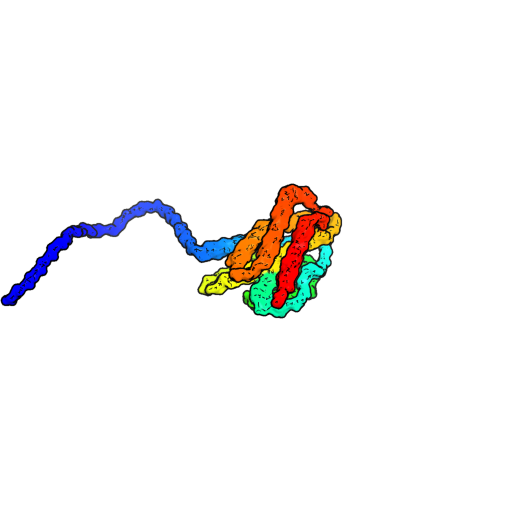
ATOM 800 C CA . LEU A 1 105 ? -7.131 -8.285 -5.471 1.00 83.50 105 LEU A CA 1
ATOM 801 C C . LEU A 1 105 ? -7.335 -9.109 -4.193 1.00 83.50 105 LEU A C 1
ATOM 803 O O . LEU A 1 105 ? -8.261 -9.915 -4.122 1.00 83.50 105 LEU A O 1
ATOM 807 N N . VAL A 1 106 ? -6.491 -8.897 -3.183 1.00 77.94 106 VAL A N 1
ATOM 808 C CA . VAL A 1 106 ? -6.621 -9.541 -1.870 1.00 77.94 106 VAL A CA 1
ATOM 809 C C . VAL A 1 106 ? -7.946 -9.165 -1.206 1.00 77.94 106 VAL A C 1
ATOM 811 O O . VAL A 1 106 ? -8.629 -10.051 -0.697 1.00 77.94 106 VAL A O 1
ATOM 814 N N . TYR A 1 107 ? -8.336 -7.889 -1.236 1.00 81.31 107 TYR A N 1
ATOM 815 C CA . TYR A 1 107 ? -9.607 -7.431 -0.671 1.00 81.31 107 TYR A CA 1
ATOM 816 C C . TYR A 1 107 ? -10.807 -8.076 -1.373 1.00 81.31 107 TYR A C 1
ATOM 818 O O . TYR A 1 107 ? -11.699 -8.609 -0.722 1.00 81.31 107 TYR A O 1
ATOM 826 N N . LEU A 1 108 ? -10.797 -8.127 -2.706 1.00 84.06 108 LEU A N 1
ATOM 827 C CA . LEU A 1 108 ? -11.850 -8.780 -3.487 1.00 84.06 108 LEU A CA 1
ATOM 828 C C . LEU A 1 108 ? -11.956 -10.277 -3.180 1.00 84.06 108 LEU A C 1
ATOM 830 O O . LEU A 1 108 ? -13.064 -10.807 -3.110 1.00 84.06 108 LEU A O 1
ATOM 834 N N . ILE A 1 109 ? -10.820 -10.951 -2.979 1.00 78.44 109 ILE A N 1
ATOM 835 C CA . ILE A 1 109 ? -10.785 -12.358 -2.570 1.00 78.44 109 ILE A CA 1
ATOM 836 C C . ILE A 1 109 ? -11.367 -12.531 -1.160 1.00 78.44 109 ILE A C 1
ATOM 838 O O . ILE A 1 109 ? -12.155 -13.451 -0.969 1.00 78.44 109 ILE A O 1
ATOM 842 N N . ALA A 1 110 ? -11.040 -11.641 -0.214 1.00 76.06 110 ALA A N 1
ATOM 843 C CA . ALA A 1 110 ? -11.541 -11.676 1.167 1.00 76.06 110 ALA A CA 1
ATOM 844 C C . ALA A 1 110 ? -13.074 -11.626 1.260 1.00 76.06 110 ALA A C 1
ATOM 846 O O . ALA A 1 110 ? -13.673 -12.187 2.166 1.00 76.06 110 ALA A O 1
ATOM 847 N N . TYR A 1 111 ? -13.705 -10.927 0.316 1.00 79.94 111 TYR A N 1
ATOM 848 C CA . TYR A 1 111 ? -15.153 -10.705 0.275 1.00 79.94 111 TYR A CA 1
ATOM 849 C C . TYR A 1 111 ? -15.871 -11.565 -0.772 1.00 79.94 111 TYR A C 1
ATOM 851 O O . TYR A 1 111 ? -16.996 -11.245 -1.180 1.00 79.94 111 TYR A O 1
ATOM 859 N N . ASP A 1 112 ? -15.210 -12.623 -1.255 1.00 80.88 112 ASP A N 1
ATOM 860 C CA . ASP A 1 112 ? -15.722 -13.552 -2.267 1.00 80.88 112 ASP A CA 1
ATOM 861 C C . ASP A 1 112 ? -16.226 -12.866 -3.558 1.00 80.88 112 ASP A C 1
ATOM 863 O O . ASP A 1 112 ? -17.114 -13.361 -4.264 1.00 80.88 112 ASP A O 1
ATOM 867 N N . LYS A 1 113 ? -15.644 -11.717 -3.929 1.00 87.38 113 LYS A N 1
ATOM 868 C CA . LYS A 1 113 ? -15.989 -10.954 -5.144 1.00 87.38 113 LYS A CA 1
ATOM 869 C C . LYS A 1 113 ? -15.259 -11.498 -6.372 1.00 87.38 113 LYS A C 1
ATOM 871 O O . LYS A 1 113 ? -14.494 -10.797 -7.029 1.00 87.38 113 LYS A O 1
ATOM 876 N N . ASN A 1 114 ? -15.512 -12.765 -6.690 1.00 82.81 114 ASN A N 1
ATOM 877 C CA . ASN A 1 114 ? -14.740 -13.549 -7.664 1.00 82.81 114 ASN A CA 1
ATOM 878 C C . ASN A 1 114 ? -14.644 -12.910 -9.061 1.00 82.81 114 ASN A C 1
ATOM 880 O O . ASN A 1 114 ? -13.551 -12.815 -9.606 1.00 82.81 114 ASN A O 1
ATOM 884 N N . GLU A 1 115 ? -15.754 -12.416 -9.617 1.00 88.25 115 GLU A N 1
ATOM 885 C CA . GLU A 1 115 ? -15.753 -11.789 -10.950 1.00 88.25 115 GLU A CA 1
ATOM 886 C C . GLU A 1 115 ? -14.909 -10.505 -10.984 1.00 88.25 115 GLU A C 1
ATOM 888 O O . GLU A 1 115 ? -14.147 -10.272 -11.922 1.00 88.25 115 GLU A O 1
ATOM 893 N N . MET A 1 116 ? -14.998 -9.686 -9.933 1.00 89.19 116 MET A N 1
ATOM 894 C CA . MET A 1 116 ? -14.187 -8.474 -9.795 1.00 89.19 116 MET A CA 1
ATOM 895 C C . MET A 1 116 ? -12.709 -8.830 -9.589 1.00 89.19 116 MET A C 1
ATOM 897 O O . MET A 1 116 ? -11.835 -8.199 -10.183 1.00 89.19 116 MET A O 1
ATOM 901 N N . ALA A 1 117 ? -12.424 -9.865 -8.792 1.00 83.69 117 ALA A N 1
ATOM 902 C CA . ALA A 1 117 ? -11.071 -10.364 -8.564 1.00 83.69 117 ALA A CA 1
ATOM 903 C C . ALA A 1 117 ? -10.414 -10.848 -9.868 1.00 83.69 117 ALA A C 1
ATOM 905 O O . ALA A 1 117 ? -9.244 -10.555 -10.103 1.00 83.69 117 ALA A O 1
ATOM 906 N N . ASP A 1 118 ? -11.157 -11.520 -10.753 1.00 83.69 118 ASP A N 1
ATOM 907 C CA . ASP A 1 118 ? -10.648 -11.961 -12.058 1.00 83.69 118 ASP A CA 1
ATOM 908 C C . ASP A 1 118 ? -10.258 -10.779 -12.958 1.00 83.69 118 ASP A C 1
ATOM 910 O O . ASP A 1 118 ? -9.200 -10.792 -13.603 1.00 83.69 118 ASP A O 1
ATOM 914 N N . VAL A 1 119 ? -11.082 -9.726 -12.974 1.00 88.44 119 VAL A N 1
ATOM 915 C CA . VAL A 1 119 ? -10.770 -8.483 -13.692 1.00 88.44 119 VAL A CA 1
ATOM 916 C C . VAL A 1 119 ? -9.509 -7.839 -13.113 1.00 88.44 119 VAL A C 1
ATOM 918 O O . VAL A 1 119 ? -8.597 -7.496 -13.874 1.00 88.44 119 VAL A O 1
ATOM 921 N N . GLN A 1 120 ? -9.417 -7.730 -11.786 1.00 87.00 120 GLN A N 1
ATOM 922 C CA . GLN A 1 120 ? -8.276 -7.112 -11.109 1.00 87.00 120 GLN A CA 1
ATOM 923 C C . GLN A 1 120 ? -6.979 -7.898 -11.327 1.00 87.00 120 GLN A C 1
ATOM 925 O O . GLN A 1 120 ? -5.946 -7.310 -11.650 1.00 87.00 120 GLN A O 1
ATOM 930 N N . LEU A 1 121 ? -7.036 -9.232 -11.264 1.00 84.44 121 LEU A N 1
ATOM 931 C CA . LEU A 1 121 ? -5.906 -10.110 -11.566 1.00 84.44 121 LEU A CA 1
ATOM 932 C C . LEU A 1 121 ? -5.431 -9.936 -13.013 1.00 84.44 121 LEU A C 1
ATOM 934 O O . LEU A 1 121 ? -4.228 -9.899 -13.269 1.00 84.44 121 LEU A O 1
ATOM 938 N N . SER A 1 122 ? -6.349 -9.805 -13.973 1.00 87.19 122 SER A N 1
ATOM 939 C CA . SER A 1 122 ? -5.989 -9.577 -15.378 1.00 87.19 122 SER A CA 1
ATOM 940 C C . SER A 1 122 ? -5.210 -8.271 -15.569 1.00 87.19 122 SER A C 1
ATOM 942 O O . SER A 1 122 ? -4.209 -8.242 -16.290 1.00 87.19 122 SER A O 1
ATOM 944 N N . LYS A 1 123 ? -5.623 -7.199 -14.884 1.00 88.88 123 LYS A N 1
ATOM 945 C CA . LYS A 1 123 ? -4.921 -5.909 -14.902 1.00 88.88 123 LYS A CA 1
ATOM 946 C C . LYS A 1 123 ? -3.566 -5.989 -14.192 1.00 88.88 123 LYS A C 1
ATOM 948 O O . LYS A 1 123 ? -2.553 -5.633 -14.795 1.00 88.88 123 LYS A O 1
ATOM 953 N N . ALA A 1 124 ? -3.520 -6.578 -12.993 1.00 85.69 124 ALA A N 1
ATOM 954 C CA . ALA A 1 124 ? -2.281 -6.819 -12.249 1.00 85.69 124 ALA A CA 1
ATOM 955 C C . ALA A 1 124 ? -1.257 -7.601 -13.088 1.00 85.69 124 ALA A C 1
ATOM 957 O O . ALA A 1 124 ? -0.085 -7.245 -13.140 1.00 85.69 124 ALA A O 1
ATOM 958 N N . ARG A 1 125 ? -1.693 -8.614 -13.846 1.00 85.12 125 ARG A N 1
ATOM 959 C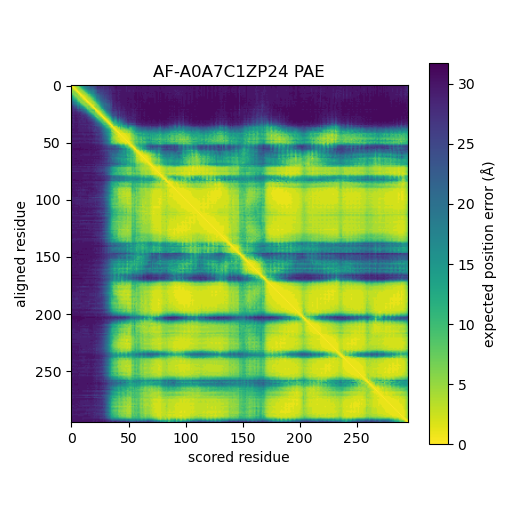 CA . ARG A 1 125 ? -0.808 -9.381 -14.737 1.00 85.12 125 ARG A CA 1
ATOM 960 C C . ARG A 1 125 ? -0.169 -8.542 -15.835 1.00 85.12 125 ARG A C 1
ATOM 962 O O . ARG A 1 125 ? 0.995 -8.773 -16.140 1.00 85.12 125 ARG A O 1
ATOM 969 N N . LYS A 1 126 ? -0.891 -7.585 -16.423 1.00 88.81 126 LYS A N 1
ATOM 970 C CA . LYS A 1 126 ? -0.325 -6.683 -17.443 1.00 88.81 126 LYS A CA 1
ATOM 971 C C . LYS A 1 126 ? 0.761 -5.792 -16.840 1.00 88.81 126 LYS A C 1
ATOM 973 O O . LYS A 1 126 ? 1.825 -5.644 -17.432 1.00 88.81 126 LYS A O 1
ATOM 978 N N . LEU A 1 127 ? 0.509 -5.241 -15.651 1.00 88.19 127 LEU A N 1
ATOM 979 C CA . LEU A 1 127 ? 1.489 -4.425 -14.926 1.00 88.19 127 LEU A CA 1
ATOM 980 C C . LEU A 1 127 ? 2.708 -5.258 -14.504 1.00 88.19 127 LEU A C 1
ATOM 982 O O . LEU A 1 127 ? 3.844 -4.823 -14.668 1.00 88.19 127 LEU A O 1
ATOM 986 N N . ALA A 1 128 ? 2.481 -6.487 -14.037 1.00 83.00 128 ALA A N 1
ATOM 987 C CA . ALA A 1 128 ? 3.538 -7.433 -13.706 1.00 83.00 128 ALA A CA 1
ATOM 988 C C . ALA A 1 128 ? 4.404 -7.774 -14.929 1.00 83.00 128 ALA A C 1
ATOM 990 O O . ALA A 1 128 ? 5.624 -7.834 -14.812 1.00 83.00 128 ALA A O 1
ATOM 991 N N . ASP A 1 129 ? 3.807 -7.935 -16.109 1.00 85.56 129 ASP A N 1
ATOM 992 C CA . ASP A 1 129 ? 4.534 -8.201 -17.355 1.00 85.56 129 ASP A CA 1
ATOM 993 C C . ASP A 1 129 ? 5.496 -7.084 -17.735 1.00 85.56 129 ASP A C 1
ATOM 995 O O . ASP A 1 129 ? 6.662 -7.346 -18.039 1.00 85.56 129 ASP A O 1
ATOM 999 N N . LYS A 1 130 ? 5.066 -5.830 -17.575 1.00 86.25 130 LYS A N 1
ATOM 1000 C CA . LYS A 1 130 ? 5.907 -4.646 -17.804 1.00 86.25 130 LYS A CA 1
ATOM 1001 C C . LYS A 1 130 ? 7.180 -4.627 -16.949 1.00 86.25 130 LYS A C 1
ATOM 1003 O O . LYS A 1 130 ? 8.170 -4.021 -17.359 1.00 86.25 130 LYS A O 1
ATOM 1008 N N . ILE A 1 131 ? 7.165 -5.274 -15.784 1.00 82.56 131 ILE A N 1
ATOM 1009 C CA . ILE A 1 131 ? 8.306 -5.330 -14.859 1.00 82.56 131 ILE A CA 1
ATOM 1010 C C . ILE A 1 131 ? 8.949 -6.728 -14.765 1.00 82.56 131 ILE A C 1
ATOM 1012 O O . ILE A 1 131 ? 9.772 -6.962 -13.883 1.00 82.56 131 ILE A O 1
ATOM 1016 N N . GLY A 1 132 ? 8.592 -7.668 -15.653 1.00 77.75 132 GLY A N 1
ATOM 1017 C CA . GLY A 1 132 ? 9.171 -9.023 -15.689 1.00 77.75 132 GLY A CA 1
ATOM 1018 C C . GLY A 1 132 ? 8.667 -9.976 -14.592 1.00 77.75 132 GLY A C 1
ATOM 1019 O O . GLY A 1 132 ? 9.299 -10.988 -14.287 1.00 77.75 132 GLY A O 1
ATOM 1020 N N . ALA A 1 133 ? 7.518 -9.672 -13.993 1.00 75.56 133 ALA A N 1
ATOM 1021 C CA . ALA A 1 133 ? 6.967 -10.315 -12.802 1.00 75.56 133 ALA A CA 1
ATOM 1022 C C . ALA A 1 133 ? 5.743 -11.211 -13.053 1.00 75.56 133 ALA A C 1
ATOM 1024 O O . ALA A 1 133 ? 5.161 -11.730 -12.101 1.00 75.56 133 ALA A O 1
ATOM 1025 N N . THR A 1 134 ? 5.325 -11.409 -14.307 1.00 77.94 134 THR A N 1
ATOM 1026 C CA . THR A 1 134 ? 4.068 -12.104 -14.671 1.00 77.94 134 THR A CA 1
ATOM 1027 C C . THR A 1 134 ? 3.924 -13.478 -14.028 1.00 77.94 134 THR A C 1
ATOM 1029 O O . THR A 1 134 ? 2.823 -13.883 -13.663 1.00 77.94 134 THR A O 1
ATOM 1032 N N . HIS A 1 135 ? 5.042 -14.190 -13.858 1.00 71.75 135 HIS A N 1
ATOM 1033 C CA . HIS A 1 135 ? 5.094 -15.525 -13.262 1.00 71.75 135 HIS A CA 1
ATOM 1034 C C . HIS A 1 135 ? 4.565 -15.577 -11.819 1.00 71.75 135 HIS A C 1
ATOM 1036 O O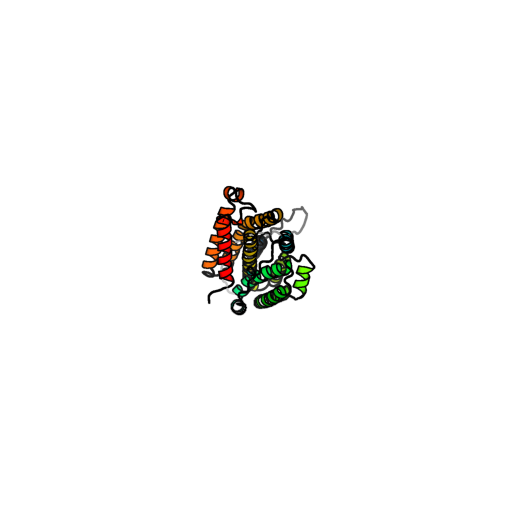 . HIS A 1 135 ? 4.131 -16.633 -11.368 1.00 71.75 135 HIS A O 1
ATOM 1042 N N . LEU A 1 136 ? 4.563 -14.450 -11.105 1.00 69.12 136 LEU A N 1
ATOM 1043 C CA . LEU A 1 136 ? 4.036 -14.359 -9.744 1.00 69.12 136 LEU A CA 1
ATOM 1044 C C . LEU A 1 136 ? 2.509 -14.264 -9.691 1.00 69.12 136 LEU A C 1
ATOM 1046 O O . LEU A 1 136 ? 1.909 -14.618 -8.678 1.00 69.12 136 LEU A O 1
ATOM 1050 N N . TYR A 1 137 ? 1.890 -13.862 -10.800 1.00 71.44 137 TYR A N 1
ATOM 1051 C CA . TYR A 1 137 ? 0.453 -13.630 -10.943 1.00 71.44 137 TYR A CA 1
ATOM 1052 C C . TYR A 1 137 ? -0.199 -14.678 -11.865 1.00 71.44 137 TYR A C 1
ATOM 1054 O O . TYR A 1 137 ? -1.127 -14.383 -12.621 1.00 71.44 137 TYR A O 1
ATOM 1062 N N . ASP A 1 138 ? 0.303 -15.919 -11.851 1.00 69.69 138 ASP A N 1
ATOM 1063 C CA . ASP A 1 138 ? -0.314 -17.025 -12.591 1.00 69.69 138 ASP A CA 1
ATOM 1064 C C . ASP A 1 138 ? -1.753 -17.320 -12.100 1.00 69.69 138 ASP A C 1
ATOM 1066 O O . ASP A 1 138 ? -2.154 -16.946 -11.000 1.00 69.69 138 ASP A O 1
ATOM 1070 N N . HIS A 1 139 ? -2.566 -18.024 -12.898 1.00 61.09 139 HIS A N 1
ATOM 1071 C CA . HIS A 1 139 ? -3.935 -18.388 -12.483 1.00 61.09 139 HIS A CA 1
ATOM 1072 C C . HIS A 1 139 ? -3.977 -19.295 -11.240 1.00 61.09 139 HIS A C 1
ATOM 1074 O O . HIS A 1 139 ? -4.992 -19.351 -10.548 1.00 61.09 139 HIS A O 1
ATOM 1080 N N . GLY A 1 140 ? -2.880 -19.995 -10.930 1.00 61.50 140 GLY A N 1
ATOM 1081 C CA . GLY A 1 140 ? -2.756 -20.781 -9.706 1.00 61.50 140 GLY A CA 1
ATOM 1082 C C . GLY A 1 140 ? -2.688 -19.907 -8.454 1.00 61.50 140 GLY A C 1
ATOM 1083 O O . GLY A 1 140 ? -3.051 -20.373 -7.379 1.00 61.50 140 GLY A O 1
ATOM 1084 N N . MET A 1 141 ? -2.279 -18.644 -8.581 1.00 58.72 141 MET A N 1
ATOM 1085 C CA . MET A 1 141 ? -2.148 -17.686 -7.487 1.00 58.72 141 MET A CA 1
ATOM 1086 C C . MET A 1 141 ? -3.484 -17.413 -6.790 1.00 58.72 141 MET A C 1
ATOM 1088 O O . MET A 1 141 ? -3.526 -17.359 -5.567 1.00 58.72 141 MET A O 1
ATOM 1092 N N . TYR A 1 142 ? -4.581 -17.322 -7.543 1.00 57.31 142 TYR A N 1
ATOM 1093 C CA . TYR A 1 142 ? -5.925 -17.132 -6.992 1.00 57.31 142 TYR A CA 1
ATOM 1094 C C . TYR A 1 142 ? -6.341 -18.292 -6.075 1.00 57.31 142 TYR A C 1
ATOM 1096 O O . TYR A 1 142 ? -6.739 -18.089 -4.930 1.00 57.31 142 TYR A O 1
ATOM 1104 N N . ASN A 1 143 ? -6.151 -19.531 -6.543 1.00 58.34 143 ASN A N 1
ATOM 1105 C CA . ASN A 1 143 ? -6.381 -20.714 -5.717 1.00 58.34 143 ASN A CA 1
ATOM 1106 C C . ASN A 1 143 ? -5.379 -20.793 -4.565 1.00 58.34 143 ASN A C 1
ATOM 1108 O O . ASN A 1 143 ? -5.750 -21.245 -3.492 1.00 58.34 143 ASN A O 1
ATOM 1112 N N . ARG A 1 144 ? -4.140 -20.321 -4.748 1.00 58.59 144 ARG A N 1
ATOM 1113 C CA . ARG A 1 144 ? -3.164 -20.229 -3.661 1.00 58.59 144 ARG A CA 1
ATOM 1114 C C . ARG A 1 144 ? -3.615 -19.256 -2.579 1.00 58.59 144 ARG A C 1
ATOM 1116 O O . ARG A 1 144 ? -3.556 -19.687 -1.449 1.00 58.59 144 ARG A O 1
ATOM 1123 N N . TYR A 1 145 ? -4.108 -18.050 -2.879 1.00 57.72 145 TYR A N 1
ATOM 1124 C CA . TYR A 1 145 ? -4.626 -17.129 -1.850 1.00 57.72 145 TYR A CA 1
ATOM 1125 C C . TYR A 1 145 ? -5.915 -17.623 -1.191 1.00 57.72 145 TYR A C 1
ATOM 1127 O O . TYR A 1 145 ? -6.095 -17.418 0.003 1.00 57.72 145 TYR A O 1
ATOM 1135 N N . ARG A 1 146 ? -6.795 -18.299 -1.942 1.00 52.88 146 ARG A N 1
ATOM 1136 C CA . ARG A 1 146 ? -8.036 -18.862 -1.387 1.00 52.88 146 ARG A CA 1
ATOM 1137 C C . ARG A 1 146 ? -7.852 -20.141 -0.575 1.00 52.88 146 ARG A C 1
ATOM 1139 O O . ARG A 1 146 ? -8.586 -20.362 0.376 1.00 52.88 146 ARG A O 1
ATOM 1146 N N . GLN A 1 147 ? -6.960 -21.037 -0.998 1.00 53.59 147 GLN A N 1
ATOM 1147 C CA . GLN A 1 147 ? -6.824 -22.385 -0.420 1.00 53.59 147 GLN A CA 1
ATOM 1148 C C . GLN A 1 147 ? -5.650 -22.502 0.551 1.00 53.59 147 GLN A C 1
ATOM 1150 O O . GLN A 1 147 ? -5.581 -23.461 1.317 1.00 53.59 147 GLN A O 1
ATOM 1155 N N . ALA A 1 148 ? -4.706 -21.569 0.508 1.00 46.00 148 ALA A N 1
ATOM 1156 C CA . ALA A 1 148 ? -3.533 -21.572 1.356 1.00 46.00 148 ALA A CA 1
ATOM 1157 C C . ALA A 1 148 ? -3.276 -20.146 1.849 1.00 46.00 148 ALA A C 1
ATOM 1159 O O . ALA A 1 148 ? -3.382 -19.186 1.099 1.00 46.00 148 ALA A O 1
ATOM 1160 N N . GLY A 1 149 ? -2.897 -19.986 3.111 1.00 46.12 149 GLY A N 1
ATOM 1161 C CA . GLY A 1 149 ? -2.406 -18.714 3.645 1.00 46.12 149 GLY A CA 1
ATOM 1162 C C . GLY A 1 149 ? -1.076 -18.299 3.003 1.00 46.12 149 GLY A C 1
ATOM 1163 O O . GLY A 1 149 ? -0.051 -18.246 3.671 1.00 46.12 149 GLY A O 1
ATOM 1164 N N . VAL A 1 150 ? -1.041 -18.080 1.686 1.00 44.34 150 VAL A N 1
ATOM 1165 C CA . VAL A 1 150 ? 0.140 -17.616 0.966 1.00 44.34 150 VAL A CA 1
ATOM 1166 C C . VAL A 1 150 ? 0.256 -16.120 1.198 1.00 44.34 150 VAL A C 1
ATOM 1168 O O . VAL A 1 150 ? -0.545 -15.324 0.731 1.00 44.34 150 VAL A O 1
ATOM 1171 N N . HIS A 1 151 ? 1.275 -15.759 1.960 1.00 49.25 151 HIS A N 1
ATOM 1172 C CA . HIS A 1 151 ? 1.580 -14.400 2.382 1.00 49.25 151 HIS A CA 1
ATOM 1173 C C . HIS A 1 151 ? 2.167 -13.542 1.217 1.00 49.25 151 HIS A C 1
ATOM 1175 O O . HIS A 1 151 ? 2.803 -14.101 0.336 1.00 49.25 151 HIS A O 1
ATOM 1181 N N . PRO A 1 152 ? 2.059 -12.202 1.182 1.00 41.75 152 PRO A N 1
ATOM 1182 C CA . PRO A 1 152 ? 2.826 -11.213 0.437 1.00 41.75 152 PRO A CA 1
ATOM 1183 C C . PRO A 1 152 ? 4.279 -11.338 0.768 1.00 41.75 152 PRO A C 1
ATOM 1185 O O . PRO A 1 152 ? 5.083 -11.129 -0.119 1.00 41.75 152 PRO A O 1
ATOM 1188 N N . ASP A 1 153 ? 4.619 -11.795 1.976 1.00 48.06 153 ASP A N 1
ATOM 1189 C CA . ASP A 1 153 ? 5.963 -12.260 2.287 1.00 48.06 153 ASP A CA 1
ATOM 1190 C C . ASP A 1 153 ? 6.424 -13.283 1.248 1.00 48.06 153 ASP A C 1
ATOM 1192 O O . ASP A 1 153 ? 7.600 -13.336 0.950 1.00 48.06 153 ASP A O 1
ATOM 1196 N N . THR A 1 154 ? 5.523 -14.043 0.620 1.00 51.41 154 THR A N 1
ATOM 1197 C CA . THR A 1 154 ? 5.817 -14.940 -0.502 1.00 51.41 154 THR A CA 1
ATOM 1198 C C . THR A 1 154 ? 6.056 -14.183 -1.808 1.00 51.41 154 THR A C 1
ATOM 1200 O O . THR A 1 154 ? 7.036 -14.490 -2.478 1.00 51.41 154 THR A O 1
ATOM 1203 N N . LEU A 1 155 ? 5.237 -13.184 -2.168 1.00 51.41 155 LEU A N 1
ATOM 1204 C CA . LEU A 1 155 ? 5.474 -12.345 -3.356 1.00 51.41 155 LEU A CA 1
ATOM 1205 C C . LEU A 1 155 ? 6.754 -11.517 -3.210 1.00 51.41 155 LEU A C 1
ATOM 1207 O O . LEU A 1 155 ? 7.627 -11.608 -4.062 1.00 51.41 155 LEU A O 1
ATOM 1211 N N . ILE A 1 156 ? 6.914 -10.800 -2.098 1.00 49.28 156 ILE A N 1
ATOM 1212 C CA . ILE A 1 156 ? 8.102 -10.029 -1.715 1.00 49.28 156 ILE A CA 1
ATOM 1213 C C . ILE A 1 156 ? 9.333 -10.939 -1.621 1.00 49.28 156 ILE A C 1
ATOM 1215 O O . ILE A 1 156 ? 10.400 -10.568 -2.106 1.00 49.28 156 ILE A O 1
ATOM 1219 N N . LYS A 1 157 ? 9.219 -12.157 -1.072 1.00 52.56 157 LYS A N 1
ATOM 1220 C CA . LYS A 1 157 ? 10.318 -13.142 -1.066 1.00 52.56 157 LYS A CA 1
ATOM 1221 C C . LYS A 1 157 ? 10.638 -13.658 -2.455 1.00 52.56 157 LYS A C 1
ATOM 1223 O O . LYS A 1 157 ? 11.814 -13.854 -2.741 1.00 52.56 157 LYS A O 1
ATOM 1228 N N . TYR A 1 158 ? 9.650 -13.903 -3.313 1.00 53.25 158 TYR A N 1
ATOM 1229 C CA . TYR A 1 158 ? 9.907 -14.322 -4.689 1.00 53.25 158 TYR A CA 1
ATOM 1230 C C . TYR A 1 158 ? 10.552 -13.208 -5.497 1.00 53.25 158 TYR A C 1
ATOM 1232 O O . TYR A 1 158 ? 11.510 -13.463 -6.216 1.00 53.25 158 TYR A O 1
ATOM 1240 N N . PHE A 1 159 ? 10.093 -11.982 -5.306 1.00 50.84 159 PHE A N 1
ATOM 1241 C CA . PHE A 1 159 ? 10.674 -10.783 -5.868 1.00 50.84 159 PHE A CA 1
ATOM 1242 C C . PHE A 1 159 ? 12.117 -10.564 -5.393 1.00 50.84 159 PHE A C 1
ATOM 1244 O O . PHE A 1 159 ? 13.037 -10.454 -6.205 1.00 50.84 159 PHE A O 1
ATOM 1251 N N . SER A 1 160 ? 12.353 -10.650 -4.085 1.00 46.88 160 SER A N 1
ATOM 1252 C CA . SER A 1 160 ? 13.694 -10.606 -3.490 1.00 46.88 160 SER A CA 1
ATOM 1253 C C . SER A 1 160 ? 14.585 -11.737 -4.006 1.00 46.88 160 SER A C 1
ATOM 1255 O O . SER A 1 160 ? 15.748 -11.514 -4.316 1.00 46.88 160 SER A O 1
ATOM 1257 N N . LYS A 1 161 ? 14.044 -12.950 -4.162 1.00 53.75 161 LYS A N 1
ATOM 1258 C CA . LYS A 1 161 ? 14.771 -14.100 -4.713 1.00 53.75 161 LYS A CA 1
ATOM 1259 C C . LYS A 1 161 ? 15.077 -13.925 -6.201 1.00 53.75 161 LYS A C 1
ATOM 1261 O O . LYS A 1 161 ? 16.150 -14.315 -6.644 1.00 53.75 161 LYS A O 1
ATOM 1266 N N . ALA A 1 162 ? 14.168 -13.334 -6.971 1.00 50.19 162 ALA A N 1
ATOM 1267 C CA . ALA A 1 162 ? 14.420 -12.973 -8.358 1.00 50.19 162 ALA A CA 1
ATOM 1268 C C . ALA A 1 162 ? 15.547 -11.926 -8.440 1.00 50.19 162 ALA A C 1
ATOM 1270 O O . ALA A 1 162 ? 16.420 -12.064 -9.290 1.00 50.19 162 ALA A O 1
ATOM 1271 N N . ALA A 1 163 ? 15.604 -10.958 -7.511 1.00 46.50 163 ALA A N 1
ATOM 1272 C CA . ALA A 1 163 ? 16.735 -10.026 -7.402 1.00 46.50 163 ALA A CA 1
ATOM 1273 C C . ALA A 1 163 ? 18.061 -10.716 -7.103 1.00 46.50 163 ALA A C 1
ATOM 1275 O O . ALA A 1 163 ? 19.046 -10.450 -7.786 1.00 46.50 163 ALA A O 1
ATOM 1276 N N . GLU A 1 164 ? 18.074 -11.619 -6.119 1.00 51.16 164 GLU A N 1
ATOM 1277 C CA . GLU A 1 164 ? 19.253 -12.417 -5.756 1.00 51.16 164 GLU A CA 1
ATOM 1278 C C . GLU A 1 164 ? 19.750 -13.266 -6.936 1.00 51.16 164 GLU A C 1
ATOM 1280 O O . GLU A 1 164 ? 20.947 -13.443 -7.131 1.00 51.16 164 GLU A O 1
ATOM 1285 N N . GLN A 1 165 ? 18.840 -13.797 -7.756 1.00 49.16 165 GLN A N 1
ATOM 1286 C CA . GLN A 1 165 ? 19.202 -14.607 -8.921 1.00 49.16 165 GLN A CA 1
ATOM 1287 C C . GLN A 1 165 ? 19.761 -13.776 -10.088 1.00 49.16 165 GLN A C 1
ATOM 1289 O O . GLN A 1 165 ? 20.463 -14.327 -10.933 1.00 49.16 165 GLN A O 1
ATOM 1294 N N . MET A 1 166 ? 19.494 -12.466 -10.121 1.00 41.53 166 MET A N 1
ATOM 1295 C CA . MET A 1 166 ? 19.966 -11.524 -11.148 1.00 41.53 166 MET A CA 1
ATOM 1296 C C . MET A 1 166 ? 21.239 -10.750 -10.737 1.00 41.53 166 MET A C 1
ATOM 1298 O O . MET A 1 166 ? 21.676 -9.849 -11.450 1.00 41.53 166 MET A O 1
ATOM 1302 N N . GLU A 1 167 ? 21.855 -11.101 -9.604 1.00 41.44 167 GLU A N 1
ATOM 1303 C CA . GLU A 1 167 ? 22.914 -10.349 -8.901 1.00 41.44 167 GLU A CA 1
ATOM 1304 C C . GLU A 1 167 ? 24.298 -10.344 -9.598 1.00 41.44 167 GLU A C 1
ATOM 1306 O O . GLU A 1 167 ? 25.246 -9.733 -9.108 1.00 41.44 167 GLU A O 1
ATOM 1311 N N . HIS A 1 168 ? 24.433 -10.974 -10.769 1.00 49.25 168 HIS A N 1
ATOM 1312 C CA . HIS A 1 168 ? 25.660 -10.916 -11.577 1.00 49.25 168 HIS A CA 1
ATOM 1313 C C . HIS A 1 168 ? 25.664 -9.820 -12.653 1.00 49.25 168 HIS A C 1
ATOM 1315 O O . HIS A 1 168 ? 26.675 -9.645 -13.335 1.00 49.25 168 HIS A O 1
ATOM 1321 N N . GLU A 1 169 ? 24.587 -9.044 -12.776 1.00 40.94 169 GLU A N 1
ATOM 1322 C CA . GLU A 1 169 ? 24.452 -7.978 -13.768 1.00 40.94 169 GLU A CA 1
ATOM 1323 C C . GLU A 1 169 ? 24.010 -6.658 -13.103 1.00 40.94 169 GLU A C 1
ATOM 1325 O O . GLU A 1 169 ? 23.373 -6.642 -12.049 1.00 40.94 169 GLU A O 1
ATOM 1330 N N . TYR A 1 170 ? 24.340 -5.518 -13.726 1.00 44.06 170 TYR A N 1
ATOM 1331 C CA . TYR A 1 170 ? 23.948 -4.154 -13.314 1.00 44.06 170 TYR A CA 1
ATOM 1332 C C . TYR A 1 170 ? 22.419 -3.965 -13.095 1.00 44.06 170 TYR A C 1
ATOM 1334 O O . TYR A 1 170 ? 21.981 -2.944 -12.566 1.00 44.06 170 TYR A O 1
ATOM 1342 N N . SER A 1 171 ? 21.613 -4.969 -13.446 1.00 54.25 171 SER A N 1
ATOM 1343 C CA . SER A 1 171 ? 20.174 -5.148 -13.222 1.00 54.25 171 SER A CA 1
ATOM 1344 C C . SER A 1 171 ? 19.708 -5.112 -11.758 1.00 54.25 171 SER A C 1
ATOM 1346 O O . SER A 1 171 ? 18.512 -4.938 -11.517 1.00 54.25 171 SER A O 1
ATOM 1348 N N . SER A 1 172 ? 20.597 -5.235 -10.761 1.00 65.06 172 SER A N 1
ATOM 1349 C CA . SER A 1 172 ? 20.178 -5.301 -9.350 1.00 65.06 172 SER A CA 1
ATOM 1350 C C . SER A 1 172 ? 19.555 -3.998 -8.822 1.00 65.06 172 SER A C 1
ATOM 1352 O O . SER A 1 172 ? 18.582 -4.056 -8.079 1.00 65.06 172 SER A O 1
ATOM 1354 N N . MET A 1 173 ? 20.072 -2.813 -9.183 1.00 68.56 173 MET A N 1
ATOM 1355 C CA . MET A 1 173 ? 19.542 -1.539 -8.650 1.00 68.56 173 MET A CA 1
ATOM 1356 C C . MET A 1 173 ? 18.195 -1.149 -9.264 1.00 68.56 173 MET A C 1
ATOM 1358 O O . MET A 1 173 ? 17.308 -0.696 -8.544 1.00 68.56 173 MET A O 1
ATOM 1362 N N . GLN A 1 174 ? 18.014 -1.368 -10.569 1.00 76.12 174 GLN A N 1
ATOM 1363 C CA . GLN A 1 174 ? 16.740 -1.100 -11.240 1.00 76.12 174 GLN A CA 1
ATOM 1364 C C . GLN A 1 174 ? 15.624 -1.968 -10.659 1.00 76.12 174 GLN A C 1
ATOM 1366 O O . GLN A 1 174 ? 14.523 -1.489 -10.407 1.00 76.12 174 GLN A O 1
ATOM 1371 N N . LEU A 1 175 ? 15.915 -3.237 -10.392 1.00 72.75 175 LEU A N 1
ATOM 1372 C CA . LEU A 1 175 ? 14.942 -4.140 -9.808 1.00 72.75 175 LEU A CA 1
ATOM 1373 C C . LEU A 1 175 ? 14.616 -3.786 -8.349 1.00 72.75 175 LEU A C 1
ATOM 1375 O O . LEU A 1 175 ? 13.449 -3.803 -7.970 1.00 72.75 175 LEU A O 1
ATOM 1379 N N . LEU A 1 176 ? 15.617 -3.404 -7.547 1.00 74.75 176 LEU A N 1
ATOM 1380 C CA . LEU A 1 176 ? 15.387 -2.884 -6.194 1.00 74.75 176 LEU A CA 1
ATOM 1381 C C . LEU A 1 176 ? 14.512 -1.622 -6.214 1.00 74.75 176 LEU A C 1
ATOM 1383 O O . LEU A 1 176 ? 13.609 -1.503 -5.390 1.00 74.75 176 LEU A O 1
ATOM 1387 N N . ARG A 1 177 ? 14.719 -0.726 -7.188 1.00 82.94 177 ARG A N 1
ATOM 1388 C CA . ARG A 1 177 ? 13.851 0.439 -7.414 1.00 82.94 177 ARG A CA 1
ATOM 1389 C C . ARG A 1 177 ? 12.412 0.012 -7.711 1.00 82.94 177 ARG A C 1
ATOM 1391 O O . ARG A 1 177 ? 11.498 0.483 -7.042 1.00 82.94 177 ARG A O 1
ATOM 1398 N N . LEU A 1 178 ? 12.205 -0.918 -8.647 1.00 83.06 178 LEU A N 1
ATOM 1399 C CA . LEU A 1 178 ? 10.870 -1.443 -8.965 1.00 83.06 178 LEU A CA 1
ATOM 1400 C C . LEU A 1 178 ? 10.210 -2.114 -7.749 1.00 83.06 178 LEU A C 1
ATOM 1402 O O . LEU A 1 178 ? 9.016 -1.928 -7.532 1.00 83.06 178 LEU A O 1
ATOM 1406 N N . TYR A 1 179 ? 10.963 -2.825 -6.906 1.00 78.69 179 TYR A N 1
ATOM 1407 C CA . TYR A 1 179 ? 10.404 -3.426 -5.692 1.00 78.69 179 TYR A CA 1
ATOM 1408 C C . TYR A 1 179 ? 10.019 -2.437 -4.620 1.00 78.69 179 TYR A C 1
ATOM 1410 O O . TYR A 1 179 ? 8.959 -2.593 -4.020 1.00 78.69 179 TYR A O 1
ATOM 1418 N N . THR A 1 180 ? 10.834 -1.418 -4.382 1.00 83.19 180 THR A N 1
ATOM 1419 C CA . THR A 1 180 ? 10.448 -0.366 -3.445 1.00 83.19 180 THR A CA 1
ATOM 1420 C C . THR A 1 180 ? 9.201 0.357 -3.933 1.00 83.19 180 THR A C 1
ATOM 1422 O O . THR A 1 180 ? 8.317 0.636 -3.129 1.00 83.19 180 THR A O 1
ATOM 1425 N N . LEU A 1 181 ? 9.077 0.613 -5.238 1.00 88.06 181 LEU A N 1
ATOM 1426 C CA . LEU A 1 181 ? 7.872 1.217 -5.807 1.00 88.06 181 LEU A CA 1
ATOM 1427 C C . LEU A 1 181 ? 6.649 0.306 -5.646 1.00 88.06 181 LEU A C 1
ATOM 1429 O O . LEU A 1 181 ? 5.612 0.770 -5.183 1.00 88.06 181 LEU A O 1
ATOM 1433 N N . PHE A 1 182 ? 6.779 -0.993 -5.925 1.00 85.19 182 PHE A N 1
ATOM 1434 C CA . PHE A 1 182 ? 5.726 -1.977 -5.648 1.00 85.19 182 PHE A CA 1
ATOM 1435 C C . PHE A 1 182 ? 5.306 -1.973 -4.170 1.00 85.19 182 PHE A C 1
ATOM 1437 O O . PHE A 1 182 ? 4.122 -1.832 -3.867 1.00 85.19 182 PHE A O 1
ATOM 1444 N N . ALA A 1 183 ? 6.271 -2.034 -3.248 1.00 81.62 183 ALA A N 1
ATOM 1445 C CA . ALA A 1 183 ? 6.009 -1.981 -1.812 1.00 81.62 183 ALA A CA 1
ATOM 1446 C C . ALA A 1 183 ? 5.370 -0.649 -1.384 1.00 81.62 183 ALA A C 1
ATOM 1448 O O . ALA A 1 183 ? 4.553 -0.625 -0.469 1.00 81.62 183 ALA A O 1
ATOM 1449 N N . THR A 1 184 ? 5.702 0.452 -2.062 1.00 89.12 184 THR A N 1
ATOM 1450 C CA . THR A 1 184 ? 5.091 1.769 -1.836 1.00 89.12 184 THR A CA 1
ATOM 1451 C C . THR A 1 184 ? 3.609 1.757 -2.194 1.00 89.12 184 THR A C 1
ATOM 1453 O O . THR A 1 184 ? 2.786 2.211 -1.403 1.00 89.12 184 THR A O 1
ATOM 1456 N N . GLY A 1 185 ? 3.258 1.186 -3.349 1.00 89.38 185 GLY A N 1
ATOM 1457 C CA . GLY A 1 185 ? 1.865 1.011 -3.752 1.00 89.38 185 GLY A CA 1
ATOM 1458 C C . GLY A 1 185 ? 1.082 0.135 -2.779 1.00 89.38 185 GLY A C 1
ATOM 1459 O O . GLY A 1 185 ? -0.005 0.513 -2.352 1.00 89.38 185 GLY A O 1
ATOM 1460 N N . GLU A 1 186 ? 1.663 -0.994 -2.360 1.00 84.38 186 GLU A N 1
ATOM 1461 C CA . GLU A 1 186 ? 1.049 -1.849 -1.338 1.00 84.38 186 GLU A CA 1
ATOM 1462 C C . GLU A 1 186 ? 0.836 -1.107 -0.014 1.00 84.38 186 GLU A C 1
ATOM 1464 O O . GLU A 1 186 ? -0.209 -1.260 0.615 1.00 84.38 186 GLU A O 1
ATOM 1469 N N . PHE A 1 187 ? 1.831 -0.338 0.434 1.00 87.31 187 PHE A N 1
ATOM 1470 C CA . PHE A 1 187 ? 1.782 0.402 1.692 1.00 87.31 187 PHE A CA 1
ATOM 1471 C C . PHE A 1 187 ? 0.645 1.429 1.690 1.00 87.31 187 PHE A C 1
ATOM 1473 O O . PHE A 1 187 ? -0.164 1.449 2.620 1.00 87.31 187 PHE A O 1
ATOM 1480 N N . ILE A 1 188 ? 0.558 2.233 0.626 1.00 91.62 188 ILE A N 1
ATOM 1481 C CA . ILE A 1 188 ? -0.487 3.250 0.458 1.00 91.62 188 ILE A CA 1
ATOM 1482 C C . ILE A 1 188 ? -1.866 2.592 0.420 1.00 91.62 188 ILE A C 1
ATOM 1484 O O . ILE A 1 188 ? -2.754 3.022 1.152 1.00 91.62 188 ILE A O 1
ATOM 1488 N N . GLU A 1 189 ? -2.040 1.532 -0.374 1.00 89.25 189 GLU A N 1
ATOM 1489 C CA . GLU A 1 189 ? -3.354 0.907 -0.540 1.00 89.25 189 GLU A CA 1
ATOM 1490 C C . GLU A 1 189 ? -3.829 0.202 0.727 1.00 89.25 189 GLU A C 1
ATOM 1492 O O . GLU A 1 189 ? -4.983 0.343 1.122 1.00 89.25 189 GLU A O 1
ATOM 1497 N N . LYS A 1 190 ? -2.931 -0.510 1.419 1.00 84.88 190 LYS A N 1
ATOM 1498 C CA . LYS A 1 190 ? -3.249 -1.170 2.692 1.00 84.88 190 LYS A CA 1
ATOM 1499 C C . LYS A 1 190 ? -3.712 -0.161 3.737 1.00 84.88 190 LYS A C 1
ATOM 1501 O O . LYS A 1 190 ? -4.712 -0.401 4.416 1.00 84.88 190 LYS A O 1
ATOM 1506 N N . LEU A 1 191 ? -2.998 0.957 3.871 1.00 88.50 191 LEU A N 1
ATOM 1507 C CA . LEU A 1 191 ? -3.372 2.016 4.802 1.00 88.50 191 LEU A CA 1
ATOM 1508 C C . LEU A 1 191 ? -4.671 2.701 4.390 1.00 88.50 191 LEU A C 1
ATOM 1510 O O . LEU A 1 191 ? -5.533 2.902 5.241 1.00 88.50 191 LEU A O 1
ATOM 1514 N N . HIS A 1 192 ? -4.844 3.016 3.106 1.00 91.06 192 HIS A N 1
ATOM 1515 C CA . HIS A 1 192 ? -6.085 3.596 2.602 1.00 91.06 192 HIS A CA 1
ATOM 1516 C C . HIS A 1 192 ? -7.283 2.692 2.905 1.00 91.06 192 HIS A C 1
ATOM 1518 O O . HIS A 1 192 ? -8.259 3.153 3.490 1.00 91.06 192 HIS A O 1
ATOM 1524 N N . LEU A 1 193 ? -7.180 1.399 2.599 1.00 86.62 193 LEU A N 1
ATOM 1525 C CA . LEU A 1 193 ? -8.242 0.425 2.815 1.00 86.62 193 LEU A CA 1
ATOM 1526 C C . LEU A 1 193 ? -8.575 0.259 4.301 1.00 86.62 193 LEU A C 1
ATOM 1528 O O . LEU A 1 193 ? -9.727 0.407 4.698 1.00 86.62 193 LEU A O 1
ATOM 1532 N N . THR A 1 194 ? -7.570 -0.014 5.138 1.00 85.06 194 THR A N 1
ATOM 1533 C CA . THR A 1 194 ? -7.786 -0.270 6.574 1.00 85.06 194 THR A CA 1
ATOM 1534 C C . THR A 1 194 ? -8.290 0.964 7.313 1.00 85.06 194 THR A C 1
ATOM 1536 O O . THR A 1 194 ? -9.207 0.855 8.124 1.00 85.06 194 THR A O 1
ATOM 1539 N N . SER A 1 195 ? -7.756 2.146 7.003 1.00 88.88 195 SER A N 1
ATOM 1540 C CA . SER A 1 195 ? -8.237 3.397 7.594 1.00 88.88 195 SER A CA 1
ATOM 1541 C C . SER A 1 195 ? -9.635 3.781 7.097 1.00 88.88 195 SER A C 1
ATOM 1543 O O . SER A 1 195 ? -10.466 4.193 7.905 1.00 88.88 195 SER A O 1
ATOM 1545 N N . SER A 1 196 ? -9.955 3.554 5.817 1.00 88.25 196 SER A N 1
ATOM 1546 C CA . SER A 1 196 ? -11.307 3.804 5.296 1.00 88.25 196 SER A CA 1
ATOM 1547 C C . SER A 1 196 ? -12.347 2.884 5.923 1.00 88.25 196 SER A C 1
ATOM 1549 O O . SER A 1 196 ? -13.447 3.336 6.231 1.00 88.25 196 SER A O 1
ATOM 1551 N N . LEU A 1 197 ? -12.013 1.616 6.167 1.00 84.06 197 LEU A N 1
ATOM 1552 C CA . LEU A 1 197 ? -12.914 0.703 6.870 1.00 84.06 197 LEU A CA 1
ATOM 1553 C C . LEU A 1 197 ? -13.193 1.165 8.301 1.00 84.06 197 LEU A C 1
ATOM 1555 O O . LEU A 1 197 ? -14.343 1.144 8.723 1.00 84.06 197 LEU A O 1
ATOM 1559 N N . LEU A 1 198 ? -12.172 1.643 9.023 1.00 85.31 198 LEU A N 1
ATOM 1560 C CA . LEU A 1 198 ? -12.338 2.204 10.369 1.00 85.31 198 LEU A CA 1
ATOM 1561 C C . LEU A 1 198 ? -13.270 3.433 10.387 1.00 85.31 198 LEU A C 1
ATOM 1563 O O . LEU A 1 198 ? -13.990 3.623 11.362 1.00 85.31 198 LEU A O 1
ATOM 1567 N N . ILE A 1 199 ? -13.287 4.248 9.322 1.00 86.81 199 ILE A N 1
ATOM 1568 C CA . ILE A 1 199 ? -14.229 5.377 9.176 1.00 86.81 199 ILE A CA 1
ATOM 1569 C C . ILE A 1 199 ? -15.678 4.903 8.978 1.00 86.81 199 ILE A C 1
ATOM 1571 O O . ILE A 1 199 ? -16.597 5.559 9.462 1.00 86.81 199 ILE A O 1
ATOM 1575 N N . HIS A 1 200 ? -15.883 3.794 8.266 1.00 81.25 200 HIS A N 1
ATOM 1576 C CA . HIS A 1 200 ? -17.209 3.272 7.907 1.00 81.25 200 HIS A CA 1
ATOM 1577 C C . HIS A 1 200 ? -17.695 2.152 8.845 1.00 81.25 200 HIS A C 1
ATOM 1579 O O . HIS A 1 200 ? -18.666 1.473 8.532 1.00 81.25 200 HIS A O 1
ATOM 1585 N N . ALA A 1 201 ? -17.020 1.952 9.980 1.00 75.50 201 ALA A N 1
ATOM 1586 C CA . ALA A 1 201 ? -17.387 0.976 11.001 1.00 75.50 201 ALA A CA 1
ATOM 1587 C C . ALA A 1 201 ? -18.792 1.235 11.562 1.00 75.50 201 ALA A C 1
ATOM 1589 O O . ALA A 1 201 ? -19.080 2.356 11.988 1.00 75.50 201 ALA A O 1
ATOM 1590 N N . GLU A 1 202 ? -19.628 0.203 11.674 1.00 68.88 202 GLU A N 1
ATOM 1591 C CA . GLU A 1 202 ? -20.860 0.288 12.467 1.00 68.88 202 GLU A CA 1
ATOM 1592 C C . GLU A 1 202 ? -20.615 -0.194 13.915 1.00 68.88 202 GLU A C 1
ATOM 1594 O O . GLU A 1 202 ? -19.697 -0.966 14.195 1.00 68.88 202 GLU A O 1
ATOM 1599 N N . GLU A 1 203 ? -21.436 0.248 14.882 1.00 62.62 203 GLU A N 1
ATOM 1600 C CA . GLU A 1 203 ? -21.227 0.086 16.344 1.00 62.62 203 GLU A CA 1
ATOM 1601 C C . GLU A 1 203 ? -21.045 -1.365 16.874 1.00 62.62 203 GLU A C 1
ATOM 1603 O O . GLU A 1 203 ? -20.782 -1.559 18.071 1.00 62.62 203 GLU A O 1
ATOM 1608 N N . HIS A 1 204 ? -21.154 -2.392 16.026 1.00 54.12 204 HIS A N 1
ATOM 1609 C CA . HIS A 1 204 ? -21.199 -3.811 16.396 1.00 54.12 204 HIS A CA 1
ATOM 1610 C C . HIS A 1 204 ? -19.836 -4.532 16.371 1.00 54.12 204 HIS A C 1
ATOM 1612 O O . HIS A 1 204 ? -19.756 -5.688 16.783 1.00 54.12 204 HIS A O 1
ATOM 1618 N N . GLU A 1 205 ? -18.748 -3.865 15.974 1.00 59.41 205 GLU A N 1
ATOM 1619 C CA . GLU A 1 205 ? -17.527 -4.554 15.509 1.00 59.41 205 GLU A CA 1
ATOM 1620 C C . GLU A 1 205 ? -16.268 -4.254 16.361 1.00 59.41 205 GLU A C 1
ATOM 1622 O O . GLU A 1 205 ? -15.121 -4.304 15.917 1.00 59.41 205 GLU A O 1
ATOM 1627 N N . ARG A 1 206 ? -16.457 -3.938 17.647 1.00 63.41 206 ARG A N 1
ATOM 1628 C CA . ARG A 1 206 ? -15.442 -3.246 18.470 1.00 63.41 206 ARG A CA 1
ATOM 1629 C C . ARG A 1 206 ? -14.098 -3.966 18.674 1.00 63.41 206 ARG A C 1
ATOM 1631 O O . ARG A 1 206 ? -13.077 -3.280 18.700 1.00 63.41 206 ARG A O 1
ATOM 1638 N N . ASP A 1 207 ? -14.058 -5.291 18.817 1.00 65.94 207 ASP A N 1
ATOM 1639 C CA . ASP A 1 207 ? -12.818 -6.004 19.191 1.00 65.94 207 ASP A CA 1
ATOM 1640 C C . ASP A 1 207 ? -11.849 -6.181 18.007 1.00 65.94 207 ASP A C 1
ATOM 1642 O O . ASP A 1 207 ? -10.630 -6.030 18.143 1.00 65.94 207 ASP A O 1
ATOM 1646 N N . TYR A 1 208 ? -12.380 -6.450 16.814 1.00 71.00 208 TYR A N 1
ATOM 1647 C CA . TYR A 1 208 ? -11.568 -6.607 15.606 1.00 71.00 208 TYR A CA 1
ATOM 1648 C C . TYR A 1 208 ? -11.154 -5.252 15.028 1.00 71.00 208 TYR A C 1
ATOM 1650 O O . TYR A 1 208 ? -9.995 -5.082 14.647 1.00 71.00 208 TYR A O 1
ATOM 1658 N N . TYR A 1 209 ? -12.032 -4.246 15.086 1.00 76.56 209 TYR A N 1
ATOM 1659 C CA . TYR A 1 209 ? -11.695 -2.871 14.705 1.00 76.56 209 TYR A CA 1
ATOM 1660 C C . TYR A 1 209 ? -10.588 -2.280 15.574 1.00 76.56 209 TYR A C 1
ATOM 1662 O O . TYR A 1 209 ? -9.736 -1.548 15.076 1.00 76.56 209 TYR A O 1
ATOM 1670 N N . TRP A 1 210 ? -10.532 -2.649 16.856 1.00 78.69 210 TRP A N 1
ATOM 1671 C CA . TRP A 1 210 ? -9.427 -2.257 17.727 1.00 78.69 210 TRP A CA 1
ATOM 1672 C C . TRP A 1 210 ? -8.091 -2.803 17.210 1.00 78.69 210 TRP A C 1
ATOM 1674 O O . TRP A 1 210 ? -7.089 -2.090 17.178 1.00 78.69 210 TRP A O 1
ATOM 1684 N N . THR A 1 211 ? -8.084 -4.052 16.740 1.00 78.44 211 THR A N 1
ATOM 1685 C CA . THR A 1 211 ? -6.891 -4.672 16.150 1.00 78.44 211 THR A CA 1
ATOM 1686 C C . THR A 1 211 ? -6.486 -3.972 14.850 1.00 78.44 211 THR A C 1
ATOM 1688 O O . THR A 1 211 ? -5.309 -3.655 14.684 1.00 78.44 211 THR A O 1
ATOM 1691 N N . VAL A 1 212 ? -7.441 -3.662 13.961 1.00 80.31 212 VAL A N 1
ATOM 1692 C CA . VAL A 1 212 ? -7.180 -2.884 12.731 1.00 80.31 212 VAL A CA 1
ATOM 1693 C C . VAL A 1 212 ? -6.601 -1.507 13.075 1.00 80.31 212 VAL A C 1
ATOM 1695 O O . VAL A 1 212 ? -5.588 -1.106 12.506 1.00 80.31 212 VAL A O 1
ATOM 1698 N N . MET A 1 213 ? -7.184 -0.807 14.050 1.00 83.50 213 MET A N 1
ATOM 1699 C CA . MET A 1 213 ? -6.726 0.508 14.503 1.00 83.50 213 MET A CA 1
ATOM 1700 C C . MET A 1 213 ? -5.287 0.469 15.025 1.00 83.50 213 MET A C 1
ATOM 1702 O O . MET A 1 213 ? -4.460 1.284 14.615 1.00 83.50 213 MET A O 1
ATOM 1706 N N . LEU A 1 214 ? -4.956 -0.501 15.884 1.00 80.19 214 LEU A N 1
ATOM 1707 C CA . LEU A 1 214 ? -3.589 -0.669 16.380 1.00 80.19 214 LEU A CA 1
ATOM 1708 C C . LEU A 1 214 ? -2.597 -0.951 15.250 1.00 80.19 214 LEU A C 1
ATOM 1710 O O . LEU A 1 214 ? -1.487 -0.421 15.276 1.00 80.19 214 LEU A O 1
ATOM 1714 N N . LEU A 1 215 ? -2.988 -1.762 14.263 1.00 79.94 215 LEU A N 1
ATOM 1715 C CA . LEU A 1 215 ? -2.150 -2.021 13.096 1.00 79.94 215 LEU A CA 1
ATOM 1716 C C . LEU A 1 215 ? -1.895 -0.738 12.309 1.00 79.94 215 LEU A C 1
ATOM 1718 O O . LEU A 1 215 ? -0.750 -0.507 11.941 1.00 79.94 215 LEU A O 1
ATOM 1722 N N . VAL A 1 216 ? -2.904 0.109 12.094 1.00 85.69 216 VAL A N 1
ATOM 1723 C CA . VAL A 1 216 ? -2.731 1.404 11.414 1.00 85.69 216 VAL A CA 1
ATOM 1724 C C . VAL A 1 216 ? -1.783 2.313 12.201 1.00 85.69 216 VAL A C 1
ATOM 1726 O O . VAL A 1 216 ? -0.816 2.819 11.638 1.00 85.69 216 VAL A O 1
ATOM 1729 N N . PHE A 1 217 ? -1.972 2.463 13.513 1.00 84.38 217 PHE A N 1
ATOM 1730 C CA . PHE A 1 217 ? -1.139 3.356 14.335 1.00 84.38 217 PHE A CA 1
ATOM 1731 C C . PHE A 1 217 ? 0.317 2.901 14.475 1.00 84.38 217 PHE A C 1
ATOM 1733 O O . PHE A 1 217 ? 1.200 3.715 14.729 1.00 84.38 217 PHE A O 1
ATOM 1740 N N . GLN A 1 218 ? 0.607 1.618 14.263 1.00 83.38 218 GLN A N 1
ATOM 1741 C CA . GLN A 1 218 ? 1.973 1.091 14.305 1.00 83.38 218 GLN A CA 1
ATOM 1742 C C . GLN A 1 218 ? 2.783 1.352 13.022 1.00 83.38 218 GLN A C 1
ATOM 1744 O O . GLN A 1 218 ? 3.956 0.970 12.962 1.00 83.38 218 GLN A O 1
ATOM 1749 N N . GLN A 1 219 ? 2.204 2.010 12.008 1.00 84.25 219 GLN A N 1
ATOM 1750 C CA . GLN A 1 219 ? 2.855 2.181 10.705 1.00 84.25 219 GLN A CA 1
ATOM 1751 C C . GLN A 1 219 ? 3.837 3.342 10.594 1.00 84.25 219 GLN A C 1
ATOM 1753 O O . GLN A 1 219 ? 4.557 3.404 9.599 1.00 84.25 219 GLN A O 1
ATOM 1758 N N . GLU A 1 220 ? 3.968 4.196 11.612 1.00 87.62 220 GLU A N 1
ATOM 1759 C CA . GLU A 1 220 ? 4.930 5.310 11.616 1.00 87.62 220 GLU A CA 1
ATOM 1760 C C . GLU A 1 220 ? 6.354 4.838 11.266 1.00 87.62 220 GLU A C 1
ATOM 1762 O O . GLU A 1 220 ? 7.004 5.355 10.357 1.00 87.62 220 GLU A O 1
ATOM 1767 N N . ARG A 1 221 ? 6.824 3.769 11.922 1.00 85.75 221 ARG A N 1
ATOM 1768 C CA . ARG A 1 221 ? 8.168 3.231 11.674 1.00 85.75 221 ARG A CA 1
ATOM 1769 C C . ARG A 1 221 ? 8.314 2.634 10.273 1.00 85.75 221 ARG A C 1
ATOM 1771 O O . ARG A 1 221 ? 9.402 2.706 9.700 1.00 85.75 221 ARG A O 1
ATOM 1778 N N . ALA A 1 222 ? 7.267 2.003 9.749 1.00 85.25 222 ALA A N 1
ATOM 1779 C CA . ALA A 1 222 ? 7.280 1.430 8.406 1.00 85.25 222 ALA A CA 1
ATOM 1780 C C . ALA A 1 222 ? 7.317 2.541 7.344 1.00 85.25 222 ALA A C 1
ATOM 1782 O O . ALA A 1 222 ? 8.135 2.473 6.425 1.00 85.25 222 ALA A O 1
ATOM 1783 N N . LEU A 1 223 ? 6.534 3.608 7.539 1.00 90.81 223 LEU A N 1
ATOM 1784 C CA . LEU A 1 223 ? 6.560 4.816 6.715 1.00 90.81 223 LEU A CA 1
ATOM 1785 C C . LEU A 1 223 ? 7.948 5.465 6.710 1.00 90.81 223 LEU A C 1
ATOM 1787 O O . LEU A 1 223 ? 8.475 5.782 5.647 1.00 90.81 223 LEU A O 1
ATOM 1791 N N . ASP A 1 224 ? 8.586 5.575 7.876 1.00 90.88 224 ASP A N 1
ATOM 1792 C CA . ASP A 1 224 ? 9.958 6.074 7.993 1.00 90.88 224 ASP A CA 1
ATOM 1793 C C . ASP A 1 224 ? 10.952 5.279 7.148 1.00 90.88 224 ASP A C 1
ATOM 1795 O O . ASP A 1 224 ? 11.791 5.852 6.451 1.00 90.88 224 ASP A O 1
ATOM 1799 N N . GLN A 1 225 ? 10.880 3.947 7.207 1.00 87.31 225 GLN A N 1
ATOM 1800 C CA . GLN A 1 225 ? 11.758 3.112 6.390 1.00 87.31 225 GLN A CA 1
ATOM 1801 C C . GLN A 1 225 ? 11.463 3.276 4.900 1.00 87.31 225 GLN A C 1
ATOM 1803 O O . GLN A 1 225 ? 12.399 3.270 4.102 1.00 87.31 225 GLN A O 1
ATOM 1808 N N . LEU A 1 226 ? 10.195 3.455 4.528 1.00 88.50 226 LEU A N 1
ATOM 1809 C CA . LEU A 1 226 ? 9.786 3.593 3.137 1.00 88.50 226 LEU A CA 1
ATOM 1810 C C . LEU A 1 226 ? 10.269 4.911 2.544 1.00 88.50 226 LEU A C 1
ATOM 1812 O O . LEU A 1 226 ? 10.846 4.903 1.462 1.00 88.50 226 LEU A O 1
ATOM 1816 N N . ILE A 1 227 ? 10.126 6.012 3.283 1.00 92.69 227 ILE A N 1
ATOM 1817 C CA . ILE A 1 227 ? 10.660 7.323 2.897 1.00 92.69 227 ILE A CA 1
ATOM 1818 C C . ILE A 1 227 ? 12.175 7.232 2.684 1.00 92.69 227 ILE A C 1
ATOM 1820 O O . ILE A 1 227 ? 12.676 7.701 1.667 1.00 92.69 227 ILE A O 1
ATOM 1824 N N . LEU A 1 228 ? 12.909 6.567 3.585 1.00 90.00 228 LEU A N 1
ATOM 1825 C CA . LEU A 1 228 ? 14.357 6.385 3.426 1.00 90.00 228 LEU A CA 1
ATOM 1826 C C . LEU A 1 228 ? 14.721 5.553 2.188 1.00 90.00 228 LEU A C 1
ATOM 1828 O O . LEU A 1 228 ? 15.703 5.864 1.521 1.00 90.00 228 LEU A O 1
ATOM 1832 N N . LEU A 1 229 ? 13.959 4.504 1.870 1.00 85.94 229 LEU A N 1
ATOM 1833 C CA . LEU A 1 229 ? 14.190 3.708 0.660 1.00 85.94 229 LEU A CA 1
ATOM 1834 C C . LEU A 1 229 ? 13.870 4.495 -0.611 1.00 85.94 229 LEU A C 1
ATOM 1836 O O . LEU A 1 229 ? 14.625 4.415 -1.575 1.00 85.94 229 LEU A O 1
ATOM 1840 N N . LEU A 1 230 ? 12.770 5.249 -0.616 1.00 89.44 230 LEU A N 1
ATOM 1841 C CA . LEU A 1 230 ? 12.375 6.097 -1.739 1.00 89.44 230 LEU A CA 1
ATOM 1842 C C . LEU A 1 230 ? 13.431 7.171 -2.017 1.00 89.44 230 LEU A C 1
ATOM 1844 O O . LEU A 1 230 ? 13.813 7.366 -3.167 1.00 89.44 230 LEU A O 1
ATOM 1848 N N . ASP A 1 231 ? 13.967 7.794 -0.967 1.00 89.25 231 ASP A N 1
ATOM 1849 C CA . ASP A 1 231 ? 15.053 8.771 -1.075 1.00 89.25 231 ASP A CA 1
ATOM 1850 C C . ASP A 1 231 ? 16.346 8.157 -1.642 1.00 89.25 231 ASP A C 1
ATOM 1852 O O . ASP A 1 231 ? 17.075 8.799 -2.391 1.00 89.25 231 ASP A O 1
ATOM 1856 N N . GLN A 1 232 ? 16.608 6.879 -1.352 1.00 85.44 232 GLN A N 1
ATOM 1857 C CA . GLN A 1 232 ? 17.779 6.159 -1.863 1.00 85.44 232 GLN A CA 1
ATOM 1858 C C . GLN A 1 232 ? 17.670 5.734 -3.334 1.00 85.44 232 GLN A C 1
ATOM 1860 O O . GLN A 1 232 ? 18.705 5.569 -3.982 1.00 85.44 232 GLN A O 1
ATOM 1865 N N . ILE A 1 233 ? 16.459 5.488 -3.847 1.00 81.31 233 ILE A N 1
ATOM 1866 C CA . ILE A 1 233 ? 16.252 4.981 -5.219 1.00 81.31 233 ILE A CA 1
ATOM 1867 C C . ILE A 1 233 ? 15.853 6.052 -6.229 1.00 81.31 233 ILE A C 1
ATOM 1869 O O . ILE A 1 233 ? 15.869 5.771 -7.429 1.00 81.31 233 ILE A O 1
ATOM 1873 N N . ARG A 1 234 ? 15.399 7.218 -5.762 1.00 79.56 234 ARG A N 1
ATOM 1874 C CA . ARG A 1 234 ? 14.940 8.291 -6.642 1.00 79.56 234 ARG A CA 1
ATOM 1875 C C . ARG A 1 234 ? 16.120 8.962 -7.335 1.00 79.56 234 ARG A C 1
ATOM 1877 O O . ARG A 1 234 ? 17.181 9.151 -6.740 1.00 79.56 234 ARG A O 1
ATOM 1884 N N . GLU A 1 235 ? 15.929 9.331 -8.595 1.00 74.88 235 GLU A N 1
ATOM 1885 C CA . GLU A 1 235 ? 16.871 10.203 -9.293 1.00 74.88 235 GLU A CA 1
ATOM 1886 C C . GLU A 1 235 ? 16.695 11.658 -8.813 1.00 74.88 235 GLU A C 1
ATOM 1888 O O . GLU A 1 235 ? 15.697 11.993 -8.168 1.00 74.88 235 GLU A O 1
ATOM 1893 N N . GLN A 1 236 ? 17.677 12.534 -9.070 1.00 63.91 236 GLN A N 1
ATOM 1894 C CA . GLN A 1 236 ? 17.596 13.938 -8.637 1.00 63.91 236 GLN A CA 1
ATOM 1895 C C . GLN A 1 236 ? 16.306 14.592 -9.159 1.00 63.91 236 GLN A C 1
ATOM 1897 O O . GLN A 1 236 ? 16.003 14.491 -10.342 1.00 63.91 236 GLN A O 1
ATOM 1902 N N . GLU A 1 237 ? 15.562 15.247 -8.260 1.00 64.31 237 GLU A N 1
ATOM 1903 C CA . GLU A 1 237 ? 14.279 15.941 -8.505 1.00 64.31 237 GLU A CA 1
ATOM 1904 C C . GLU A 1 237 ? 13.077 15.026 -8.855 1.00 64.31 237 GLU A C 1
ATOM 1906 O O . GLU A 1 237 ? 11.919 15.432 -8.720 1.00 64.31 237 GLU A O 1
ATOM 1911 N N . GLU A 1 238 ? 13.295 13.749 -9.195 1.00 73.00 238 GLU A N 1
ATOM 1912 C CA . GLU A 1 238 ? 12.219 12.805 -9.528 1.00 73.00 238 GLU A CA 1
ATOM 1913 C C . GLU A 1 238 ? 11.373 12.479 -8.293 1.00 73.00 238 GLU A C 1
ATOM 1915 O O . GLU A 1 238 ? 11.855 11.860 -7.345 1.00 73.00 238 GLU A O 1
ATOM 1920 N N . GLY A 1 239 ? 10.100 12.877 -8.29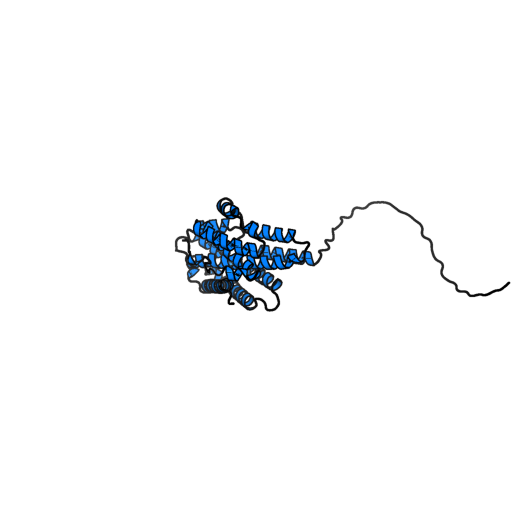0 1.00 79.38 239 GLY A N 1
ATOM 1921 C CA . GLY A 1 239 ? 9.174 12.542 -7.207 1.00 79.38 239 GLY A CA 1
ATOM 1922 C C . GLY A 1 239 ? 9.245 13.465 -5.989 1.00 79.38 239 GLY A C 1
ATOM 1923 O O . GLY A 1 239 ? 8.773 13.072 -4.928 1.00 79.38 239 GLY A O 1
ATOM 1924 N N . ASP A 1 240 ? 9.767 14.694 -6.108 1.00 87.81 240 ASP A N 1
ATOM 1925 C CA . ASP A 1 240 ? 9.851 15.636 -4.971 1.00 87.81 240 ASP A CA 1
ATOM 1926 C C . ASP A 1 240 ? 8.483 15.908 -4.354 1.00 87.81 240 ASP A C 1
ATOM 1928 O O . ASP A 1 240 ? 8.314 15.871 -3.137 1.00 87.81 240 ASP A O 1
ATOM 1932 N N . ARG A 1 241 ? 7.477 16.113 -5.209 1.00 88.38 241 ARG A N 1
ATOM 1933 C CA . ARG A 1 241 ? 6.093 16.284 -4.766 1.00 88.38 241 ARG A CA 1
ATOM 1934 C C . ARG A 1 241 ? 5.591 15.048 -4.024 1.00 88.38 241 ARG A C 1
ATOM 1936 O O . ARG A 1 241 ? 4.924 15.191 -3.009 1.00 88.38 241 ARG A O 1
ATOM 1943 N N . PHE A 1 242 ? 5.923 13.853 -4.505 1.00 90.50 242 PHE A N 1
ATOM 1944 C CA . PHE A 1 242 ? 5.548 12.609 -3.842 1.00 90.50 242 PHE A CA 1
ATOM 1945 C C . PHE A 1 242 ? 6.225 12.468 -2.477 1.00 90.50 242 PHE A C 1
ATOM 1947 O O . PHE A 1 242 ? 5.555 12.203 -1.483 1.00 90.50 242 PHE A O 1
ATOM 1954 N N . MET A 1 243 ? 7.523 12.753 -2.401 1.00 92.25 243 MET A N 1
ATOM 1955 C CA . MET A 1 243 ? 8.270 12.760 -1.146 1.00 92.25 243 MET A CA 1
ATOM 1956 C C . MET A 1 243 ? 7.732 13.795 -0.157 1.00 92.25 243 MET A C 1
ATOM 1958 O O . MET A 1 243 ? 7.654 13.499 1.032 1.00 92.25 243 MET A O 1
ATOM 1962 N N . ALA A 1 244 ? 7.318 14.978 -0.619 1.00 93.19 244 ALA A N 1
ATOM 1963 C CA . ALA A 1 244 ? 6.660 15.967 0.231 1.00 93.19 244 ALA A CA 1
ATOM 1964 C C . ALA A 1 244 ? 5.365 15.403 0.836 1.00 93.19 244 ALA A C 1
ATOM 1966 O O . ALA A 1 244 ? 5.231 15.384 2.054 1.00 93.19 244 ALA A O 1
ATOM 1967 N N . MET A 1 245 ? 4.484 14.816 0.016 1.00 94.81 245 MET A N 1
ATOM 1968 C CA . MET A 1 245 ? 3.234 14.221 0.511 1.00 94.81 245 MET A CA 1
ATOM 1969 C C . MET A 1 245 ? 3.468 13.074 1.508 1.00 94.81 245 MET A C 1
ATOM 1971 O O . MET A 1 245 ? 2.737 12.959 2.492 1.00 94.81 245 MET A O 1
ATOM 1975 N N . MET A 1 246 ? 4.484 12.234 1.279 1.00 94.62 246 MET A N 1
ATOM 1976 C CA . MET A 1 246 ? 4.857 11.152 2.201 1.00 94.62 246 MET A CA 1
ATOM 1977 C C . MET A 1 246 ? 5.398 11.695 3.533 1.00 94.62 246 MET A C 1
ATOM 1979 O O . MET A 1 246 ? 5.113 11.126 4.586 1.00 94.62 246 MET A O 1
ATOM 1983 N N . ASN A 1 247 ? 6.146 12.804 3.509 1.00 95.25 247 ASN A N 1
ATOM 1984 C CA . ASN A 1 247 ? 6.601 13.479 4.727 1.00 95.25 247 ASN A CA 1
ATOM 1985 C C . ASN A 1 247 ? 5.444 14.154 5.477 1.00 95.25 247 ASN A C 1
ATOM 1987 O O . ASN A 1 247 ? 5.411 14.078 6.702 1.00 95.25 247 ASN A O 1
ATOM 1991 N N . ASP A 1 248 ? 4.477 14.741 4.773 1.00 95.75 248 ASP A N 1
ATOM 1992 C CA . ASP A 1 248 ? 3.263 15.281 5.396 1.00 95.75 248 ASP A CA 1
ATOM 1993 C C . ASP A 1 248 ? 2.480 14.164 6.107 1.00 95.75 248 ASP A C 1
ATOM 1995 O O . ASP A 1 248 ? 2.120 14.302 7.274 1.00 95.75 248 ASP A O 1
ATOM 1999 N N . LEU A 1 249 ? 2.311 13.003 5.455 1.00 95.50 249 LEU A N 1
ATOM 2000 C CA . LEU A 1 249 ? 1.695 11.823 6.075 1.00 95.50 249 LEU A CA 1
ATOM 2001 C C . LEU A 1 249 ? 2.462 11.370 7.327 1.00 95.50 249 LEU A C 1
ATOM 2003 O O . LEU A 1 249 ? 1.853 11.017 8.337 1.00 95.50 249 LEU A O 1
ATOM 2007 N N . LYS A 1 250 ? 3.798 11.397 7.283 1.00 94.31 250 LYS A N 1
ATOM 2008 C CA . LYS A 1 250 ? 4.642 11.063 8.435 1.00 94.31 250 LYS A CA 1
ATOM 2009 C C . LYS A 1 250 ? 4.397 12.003 9.614 1.00 94.31 250 LYS A C 1
ATOM 2011 O O . LYS A 1 250 ? 4.332 11.524 10.742 1.00 94.31 250 LYS A O 1
ATOM 2016 N N . LEU A 1 251 ? 4.259 13.306 9.372 1.00 93.69 251 LEU A N 1
ATOM 2017 C CA . LEU A 1 251 ? 3.976 14.273 10.436 1.00 93.69 251 LEU A CA 1
ATOM 2018 C C . LEU A 1 251 ? 2.634 13.982 11.114 1.00 93.69 251 LEU A C 1
ATOM 2020 O O . LEU A 1 251 ? 2.576 13.991 12.341 1.00 93.69 251 LEU A O 1
ATOM 2024 N N . ILE A 1 252 ? 1.604 13.628 10.336 1.00 92.88 252 ILE A N 1
ATOM 2025 C CA . ILE A 1 252 ? 0.299 13.229 10.883 1.00 92.88 252 ILE A CA 1
ATOM 2026 C C . ILE A 1 252 ? 0.440 11.976 11.758 1.00 92.88 252 ILE A C 1
ATOM 2028 O O . ILE A 1 252 ? -0.073 11.946 12.874 1.00 92.88 252 ILE A O 1
ATOM 2032 N N . PHE A 1 253 ? 1.180 10.958 11.300 1.00 90.50 253 PHE A N 1
ATOM 2033 C CA . PHE A 1 253 ? 1.447 9.768 12.114 1.00 90.50 253 PHE A CA 1
ATOM 2034 C C . PHE A 1 253 ? 2.161 10.104 13.423 1.00 90.50 253 PHE A C 1
ATOM 2036 O O . PHE A 1 253 ? 1.733 9.618 14.462 1.00 90.50 253 PHE A O 1
ATOM 2043 N N . MET A 1 254 ? 3.204 10.938 13.386 1.00 90.06 254 MET A N 1
ATOM 2044 C CA . MET A 1 254 ? 3.949 11.353 14.582 1.00 90.06 254 MET A CA 1
ATOM 2045 C C . MET A 1 254 ? 3.066 12.084 15.602 1.00 90.06 254 MET A C 1
ATOM 2047 O O . MET A 1 254 ? 3.253 11.928 16.807 1.00 90.06 254 MET A O 1
ATOM 2051 N N . GLU A 1 255 ? 2.127 12.907 15.131 1.00 89.50 255 GLU A N 1
ATOM 2052 C CA . GLU A 1 255 ? 1.180 13.606 16.001 1.00 89.50 255 GLU A CA 1
ATOM 2053 C C . GLU A 1 255 ? 0.148 12.638 16.585 1.00 89.50 255 GLU A C 1
ATOM 2055 O O . GLU A 1 255 ? -0.075 12.623 17.795 1.00 89.50 255 GLU A O 1
ATOM 2060 N N . MET A 1 256 ? -0.409 11.757 15.751 1.00 83.88 256 MET A N 1
ATOM 2061 C CA . MET A 1 256 ? -1.353 10.735 16.195 1.00 83.88 256 MET A CA 1
ATOM 2062 C C . MET A 1 256 ? -0.745 9.747 17.190 1.00 83.88 256 MET A C 1
ATOM 2064 O O . MET A 1 256 ? -1.472 9.282 18.062 1.00 83.88 256 MET A O 1
ATOM 2068 N N . THR A 1 257 ? 0.539 9.389 17.056 1.00 80.38 257 THR A N 1
ATOM 2069 C CA . THR A 1 257 ? 1.226 8.439 17.945 1.00 80.38 257 THR A CA 1
ATOM 2070 C C . THR A 1 257 ? 1.747 9.076 19.234 1.00 80.38 257 THR A C 1
ATOM 2072 O O . THR A 1 257 ? 2.213 8.350 20.123 1.00 80.38 257 THR A O 1
ATOM 2075 N N . ASP A 1 258 ? 1.620 10.400 19.407 1.00 82.12 258 ASP A N 1
ATOM 2076 C CA . ASP A 1 258 ? 1.825 11.028 20.710 1.00 82.12 258 ASP A CA 1
ATOM 2077 C C . ASP A 1 258 ? 0.862 10.386 21.717 1.00 82.12 258 ASP A C 1
ATOM 2079 O O . ASP A 1 258 ? -0.357 10.364 21.549 1.00 82.12 258 ASP A O 1
ATOM 2083 N N . SER A 1 259 ? 1.433 9.857 22.800 1.00 64.69 259 SER A N 1
ATOM 2084 C CA . SER A 1 259 ? 0.727 9.165 23.883 1.00 64.69 259 SER A CA 1
ATOM 2085 C C . SER A 1 259 ? -0.541 9.868 24.385 1.00 64.69 259 SER A C 1
ATOM 2087 O O . SER A 1 259 ? -1.460 9.198 24.857 1.00 64.69 259 SER A O 1
ATOM 2089 N N . ARG A 1 260 ? -0.599 11.203 24.298 1.00 68.50 260 ARG A N 1
ATOM 2090 C CA . ARG A 1 260 ? -1.765 11.998 24.700 1.00 68.50 260 ARG A CA 1
ATOM 2091 C C . ARG A 1 260 ? -2.927 11.832 23.724 1.00 68.50 260 ARG A C 1
ATOM 2093 O O . ARG A 1 260 ? -4.031 11.536 24.177 1.00 68.50 260 ARG A O 1
ATOM 2100 N N . GLU A 1 261 ? -2.664 11.934 22.426 1.00 69.94 261 GLU A N 1
ATOM 2101 C CA . GLU A 1 261 ? -3.666 11.766 21.370 1.00 69.94 261 GLU A CA 1
ATOM 2102 C C . GLU A 1 261 ? -4.138 10.308 21.292 1.00 69.94 261 GLU A C 1
ATOM 2104 O O . GLU A 1 261 ? -5.340 10.045 21.370 1.00 69.94 261 GLU A O 1
ATOM 2109 N N . LEU A 1 262 ? -3.209 9.340 21.300 1.00 70.19 262 LEU A N 1
ATOM 2110 C CA . LEU A 1 262 ? -3.546 7.906 21.298 1.00 70.19 262 LEU A CA 1
ATOM 2111 C C . LEU A 1 262 ? -4.465 7.503 22.454 1.00 70.19 262 LEU A C 1
ATOM 2113 O O . LEU A 1 262 ? -5.328 6.646 22.283 1.00 70.19 262 LEU A O 1
ATOM 2117 N N . SER A 1 263 ? -4.286 8.097 23.639 1.00 69.38 263 SER A N 1
ATOM 2118 C CA . SER A 1 263 ? -5.093 7.753 24.816 1.00 69.38 263 SER A CA 1
ATOM 2119 C C . SER A 1 263 ? -6.568 8.149 24.685 1.00 69.38 263 SER A C 1
ATOM 2121 O O . SER A 1 263 ? -7.417 7.579 25.372 1.00 69.38 263 SER A O 1
ATOM 2123 N N . GLY A 1 264 ? -6.874 9.107 23.802 1.00 76.00 264 GLY A N 1
ATOM 2124 C CA . GLY A 1 264 ? -8.228 9.582 23.534 1.00 76.00 264 GLY A CA 1
ATOM 2125 C C . GLY A 1 264 ? -8.942 8.839 22.405 1.00 76.00 264 GLY A C 1
ATOM 2126 O O . GLY A 1 264 ? -10.168 8.929 22.326 1.00 76.00 264 GLY A O 1
ATOM 2127 N N . ILE A 1 265 ? -8.219 8.101 21.555 1.00 80.81 265 ILE A N 1
ATOM 2128 C CA . ILE A 1 265 ? -8.775 7.451 20.361 1.00 80.81 265 ILE A CA 1
ATOM 2129 C C . ILE A 1 265 ? -9.134 5.991 20.650 1.00 80.81 265 ILE A C 1
ATOM 2131 O O . ILE A 1 265 ? -8.339 5.209 21.169 1.00 80.81 265 ILE A O 1
ATOM 2135 N N . ASN A 1 266 ? -10.353 5.603 20.291 1.00 82.81 266 ASN A N 1
ATOM 2136 C CA . ASN A 1 266 ? -10.843 4.234 20.368 1.00 82.81 266 ASN A CA 1
ATOM 2137 C C . ASN A 1 266 ? -11.844 3.957 19.237 1.00 82.81 266 ASN A C 1
ATOM 2139 O O . ASN A 1 266 ? -12.229 4.849 18.486 1.00 82.81 266 ASN A O 1
ATOM 2143 N N . THR A 1 267 ? -12.310 2.716 19.131 1.00 79.69 267 THR A N 1
ATOM 2144 C CA . THR A 1 267 ? -13.192 2.286 18.036 1.00 79.69 267 THR A CA 1
ATOM 2145 C C . THR A 1 267 ? -14.538 3.009 17.970 1.00 79.69 267 THR A C 1
ATOM 2147 O O . THR A 1 267 ? -15.162 2.984 16.919 1.00 79.69 267 THR A O 1
ATOM 2150 N N . GLN A 1 268 ? -14.986 3.672 19.041 1.00 81.88 268 GLN A N 1
ATOM 2151 C CA . GLN A 1 268 ? -16.248 4.422 19.056 1.00 81.88 268 GLN A CA 1
ATOM 2152 C C . GLN A 1 268 ? -16.102 5.850 18.529 1.00 81.88 268 GLN A C 1
ATOM 2154 O O . GLN A 1 268 ? -17.078 6.421 18.060 1.00 81.88 268 GLN A O 1
ATOM 2159 N N . ASN A 1 269 ? -14.910 6.444 18.628 1.00 86.81 269 ASN A N 1
ATOM 2160 C CA . ASN A 1 269 ? -14.690 7.849 18.278 1.00 86.81 269 ASN A CA 1
ATOM 2161 C C . ASN A 1 269 ? -13.633 8.056 17.189 1.00 86.81 269 ASN A C 1
ATOM 2163 O O . ASN A 1 269 ? -13.439 9.187 16.753 1.00 86.81 269 ASN A O 1
ATOM 2167 N N . ILE A 1 270 ? -12.965 6.994 16.727 1.00 86.94 270 ILE A N 1
ATOM 2168 C CA . ILE A 1 270 ? -11.932 7.085 15.691 1.00 86.94 270 ILE A CA 1
ATOM 2169 C C . ILE A 1 270 ? -12.475 7.716 14.410 1.00 86.94 270 ILE A C 1
ATOM 2171 O O . ILE A 1 270 ? -11.816 8.562 13.814 1.00 86.94 270 ILE A O 1
ATOM 2175 N N . ALA A 1 271 ? -13.712 7.375 14.043 1.00 86.94 271 ALA A N 1
ATOM 2176 C CA . ALA A 1 271 ? -14.372 7.961 12.894 1.00 86.94 271 ALA A CA 1
ATOM 2177 C C . ALA A 1 271 ? -14.587 9.468 13.068 1.00 86.94 271 ALA A C 1
ATOM 2179 O O . ALA A 1 271 ? -14.624 10.176 12.080 1.00 86.94 271 ALA A O 1
ATOM 2180 N N . GLU A 1 272 ? -14.710 9.999 14.282 1.00 88.25 272 GLU A N 1
ATOM 2181 C CA . GLU A 1 272 ? -14.905 11.432 14.549 1.00 88.25 272 GLU A CA 1
ATOM 2182 C C . GLU A 1 272 ? -13.593 12.167 14.859 1.00 88.25 272 GLU A C 1
ATOM 2184 O O . GLU A 1 272 ? -13.565 13.398 14.875 1.00 88.25 272 GLU A O 1
ATOM 2189 N N . ASN A 1 273 ? -12.498 11.436 15.083 1.00 89.62 273 ASN A N 1
ATOM 2190 C CA . ASN A 1 273 ? -11.210 12.018 15.421 1.00 89.62 273 ASN A CA 1
ATOM 2191 C C . ASN A 1 273 ? -10.638 12.811 14.234 1.00 89.62 273 ASN A C 1
ATOM 2193 O O . ASN A 1 273 ? -10.468 12.285 13.134 1.00 89.62 273 ASN A O 1
ATOM 2197 N N . GLN A 1 274 ? -10.326 14.085 14.478 1.00 90.25 274 GLN A N 1
ATOM 2198 C CA . GLN A 1 274 ? -9.878 15.003 13.435 1.00 90.25 274 GLN A CA 1
ATOM 2199 C C . GLN A 1 274 ? -8.548 14.567 12.804 1.00 90.25 274 GLN A C 1
ATOM 2201 O O . GLN A 1 274 ? -8.472 14.477 11.583 1.00 90.25 274 GLN A O 1
ATOM 2206 N N . LEU A 1 275 ? -7.538 14.229 13.611 1.00 89.81 275 LEU A N 1
ATOM 2207 C CA . LEU A 1 275 ? -6.229 13.794 13.106 1.00 89.81 275 LEU A CA 1
ATOM 2208 C C . LEU A 1 275 ? -6.332 12.507 12.279 1.00 89.81 275 LEU A C 1
ATOM 2210 O O . LEU A 1 275 ? -5.706 12.382 11.229 1.00 89.81 275 LEU A O 1
ATOM 2214 N N . PHE A 1 276 ? -7.170 11.559 12.708 1.00 91.56 276 PHE A N 1
ATOM 2215 C CA . PHE A 1 276 ? -7.407 10.335 11.949 1.00 91.56 276 PHE A CA 1
ATOM 2216 C C . PHE A 1 276 ? -8.067 10.615 10.594 1.00 91.56 276 PHE A C 1
ATOM 2218 O O . PHE A 1 276 ? -7.669 10.032 9.586 1.00 91.56 276 PHE A O 1
ATOM 2225 N N . ARG A 1 277 ? -9.038 11.536 10.540 1.00 92.56 277 ARG A N 1
ATOM 2226 C CA . ARG A 1 277 ? -9.640 11.979 9.272 1.00 92.56 277 ARG A CA 1
ATOM 2227 C C . ARG A 1 277 ? -8.618 12.660 8.367 1.00 92.56 277 ARG A C 1
ATOM 2229 O O . ARG A 1 277 ? -8.564 12.327 7.189 1.00 92.56 277 ARG A O 1
ATOM 2236 N N . GLU A 1 278 ? -7.775 13.532 8.912 1.00 93.44 278 GLU A N 1
ATOM 2237 C CA . GLU A 1 278 ? -6.688 14.180 8.166 1.00 93.44 278 GLU A CA 1
ATOM 2238 C C . GLU A 1 278 ? -5.706 13.142 7.592 1.00 93.44 278 GLU A C 1
ATOM 2240 O O . GLU A 1 278 ? -5.314 13.231 6.427 1.00 93.44 278 GLU A O 1
ATOM 2245 N N . MET A 1 279 ? -5.373 12.093 8.354 1.00 94.06 279 MET A N 1
ATOM 2246 C CA . MET A 1 279 ? -4.563 10.972 7.866 1.00 94.06 279 MET A CA 1
ATOM 2247 C C . MET A 1 279 ? -5.247 10.233 6.704 1.00 94.06 279 MET A C 1
ATOM 2249 O O . MET A 1 279 ? -4.606 9.964 5.685 1.00 94.06 279 MET A O 1
ATOM 2253 N N . VAL A 1 280 ? -6.537 9.899 6.839 1.00 93.88 280 VAL A N 1
ATOM 2254 C CA . VAL A 1 280 ? -7.324 9.217 5.792 1.00 93.88 280 VAL A CA 1
ATOM 2255 C C . VAL A 1 280 ? -7.396 10.069 4.521 1.00 93.88 280 VAL A C 1
ATOM 2257 O O . VAL A 1 280 ? -7.206 9.551 3.418 1.00 93.88 280 VAL A O 1
ATOM 2260 N N . GLU A 1 281 ? -7.622 11.375 4.659 1.00 94.81 281 GLU A N 1
ATOM 2261 C CA . GLU A 1 281 ? -7.658 12.327 3.545 1.00 94.81 281 GLU A CA 1
ATOM 2262 C C . GLU A 1 281 ? -6.299 12.427 2.843 1.00 94.81 281 GLU A C 1
ATOM 2264 O O . GLU A 1 281 ? -6.235 12.330 1.614 1.00 94.81 281 GLU A O 1
ATOM 2269 N N . GLN A 1 282 ? -5.204 12.534 3.604 1.00 95.69 282 GLN A N 1
ATOM 2270 C CA . GLN A 1 282 ? -3.851 12.576 3.048 1.00 95.69 282 GLN A CA 1
ATOM 2271 C C . GLN A 1 282 ? -3.496 11.274 2.316 1.00 95.69 282 GLN A C 1
ATOM 2273 O O . GLN A 1 282 ? -2.928 11.316 1.222 1.00 95.69 282 GLN A O 1
ATOM 2278 N N . LEU A 1 283 ? -3.877 10.114 2.862 1.00 94.62 283 LEU A N 1
ATOM 2279 C CA . LEU A 1 283 ? -3.740 8.820 2.183 1.00 94.62 283 LEU A CA 1
ATOM 2280 C C . LEU A 1 283 ? -4.534 8.786 0.874 1.00 94.62 283 LEU A C 1
ATOM 2282 O O . LEU A 1 283 ? -4.006 8.353 -0.149 1.00 94.62 283 LEU A O 1
ATOM 2286 N N . GLY A 1 284 ? -5.775 9.281 0.884 1.00 94.00 284 GLY A N 1
ATOM 2287 C CA . GLY A 1 284 ? -6.606 9.396 -0.313 1.00 94.00 284 GLY A CA 1
ATOM 2288 C C . GLY A 1 284 ? -5.982 10.304 -1.376 1.00 94.00 284 GLY A C 1
ATOM 2289 O O . GLY A 1 284 ? -5.976 9.960 -2.558 1.00 94.00 284 GLY A O 1
ATOM 2290 N N . TYR A 1 285 ? -5.399 11.433 -0.971 1.00 94.00 285 TYR A N 1
ATOM 2291 C CA . TYR A 1 285 ? -4.699 12.348 -1.873 1.00 94.00 285 TYR A CA 1
ATOM 2292 C C . TYR A 1 285 ? -3.447 11.709 -2.493 1.00 94.00 285 TYR A C 1
ATOM 2294 O O . TYR A 1 285 ? -3.290 11.740 -3.716 1.00 94.00 285 TYR A O 1
ATOM 2302 N N . ILE A 1 286 ? -2.605 11.060 -1.680 1.00 94.50 286 ILE A N 1
ATOM 2303 C CA . ILE A 1 286 ? -1.417 10.327 -2.150 1.00 94.50 286 ILE A CA 1
ATOM 2304 C C . ILE A 1 286 ? -1.822 9.219 -3.123 1.00 94.50 286 ILE A C 1
ATOM 2306 O O . ILE A 1 286 ? -1.273 9.126 -4.222 1.00 94.50 286 ILE A O 1
ATOM 2310 N N . ARG A 1 287 ? -2.808 8.397 -2.749 1.00 93.81 287 ARG A N 1
ATOM 2311 C CA . ARG A 1 287 ? -3.327 7.319 -3.595 1.00 93.81 287 ARG A CA 1
ATOM 2312 C C . ARG A 1 287 ? -3.823 7.858 -4.932 1.00 93.81 287 ARG A C 1
ATOM 2314 O O . ARG A 1 287 ? -3.432 7.345 -5.977 1.00 93.81 287 ARG A O 1
ATOM 2321 N N . ASN A 1 288 ? -4.636 8.913 -4.911 1.00 91.81 288 ASN A N 1
ATOM 2322 C CA . ASN A 1 288 ? -5.170 9.527 -6.124 1.00 91.81 288 ASN A CA 1
ATOM 2323 C C . ASN A 1 288 ? -4.070 10.065 -7.037 1.00 91.81 288 ASN A C 1
ATOM 2325 O O . ASN A 1 288 ? -4.186 9.927 -8.252 1.00 91.81 288 ASN A O 1
ATOM 2329 N N . TRP A 1 289 ? -2.999 10.619 -6.469 1.00 89.81 289 TRP A N 1
ATOM 2330 C CA . TRP A 1 289 ? -1.832 11.050 -7.233 1.00 89.81 289 TRP A CA 1
ATOM 2331 C C . TRP A 1 289 ? -1.123 9.877 -7.931 1.00 89.81 289 TRP A C 1
ATOM 2333 O O . TRP A 1 289 ? -0.703 10.014 -9.077 1.00 89.81 289 TRP A O 1
ATOM 2343 N N . VAL A 1 290 ? -1.033 8.712 -7.278 1.00 89.94 290 VAL A N 1
ATOM 2344 C CA . VAL A 1 290 ? -0.415 7.501 -7.853 1.00 89.94 290 VAL A CA 1
ATOM 2345 C C . VAL A 1 290 ? -1.272 6.882 -8.963 1.00 89.94 290 VAL A C 1
ATOM 2347 O O . VAL A 1 290 ? -0.736 6.473 -9.996 1.00 89.94 290 VAL A O 1
ATOM 2350 N N . ILE A 1 291 ? -2.590 6.797 -8.759 1.00 90.06 291 ILE A N 1
ATOM 2351 C CA . ILE A 1 291 ? -3.496 6.119 -9.700 1.00 90.06 291 ILE A CA 1
ATOM 2352 C C . ILE A 1 291 ? -3.994 7.050 -10.817 1.00 90.06 291 ILE A C 1
ATOM 2354 O O . ILE A 1 291 ? -4.444 6.559 -11.847 1.00 90.06 291 ILE A O 1
ATOM 2358 N N . HIS A 1 292 ? -3.879 8.370 -10.674 1.00 85.06 292 HIS A N 1
ATOM 2359 C CA . HIS A 1 292 ? -4.160 9.342 -11.736 1.00 85.06 292 HIS A CA 1
ATOM 2360 C C . HIS A 1 292 ? -2.906 10.175 -12.038 1.00 85.06 292 HIS A C 1
ATOM 2362 O O . HIS A 1 292 ? -2.895 11.380 -11.767 1.00 85.06 292 HIS A O 1
ATOM 2368 N N . PRO A 1 293 ? -1.838 9.561 -12.583 1.00 69.00 293 PRO A N 1
ATOM 2369 C CA . PRO A 1 293 ? -0.665 10.317 -12.985 1.00 69.00 293 PRO A CA 1
ATOM 2370 C C . PRO A 1 293 ? -1.097 11.329 -14.051 1.00 69.00 293 PRO A C 1
ATOM 2372 O O . PRO A 1 293 ? -1.638 10.959 -15.093 1.00 69.00 293 PRO A O 1
ATOM 2375 N N . THR A 1 294 ? -0.925 12.616 -13.755 1.00 63.00 294 THR A N 1
ATOM 2376 C CA . THR A 1 294 ? -1.107 13.681 -14.744 1.00 63.00 294 THR A CA 1
ATOM 2377 C C . THR A 1 294 ? -0.038 13.523 -15.820 1.00 63.00 294 THR A C 1
ATOM 2379 O O . THR A 1 294 ? 1.129 13.365 -15.460 1.00 63.00 294 THR A O 1
ATOM 2382 N N . GLU A 1 295 ? -0.454 13.538 -17.092 1.00 47.16 295 GLU A N 1
ATOM 2383 C CA . GLU A 1 295 ? 0.430 13.518 -18.275 1.00 47.16 295 GLU A CA 1
ATOM 2384 C C . GLU A 1 295 ? 1.587 14.525 -18.192 1.00 47.16 295 GLU A C 1
ATOM 2386 O O . GLU A 1 295 ? 1.373 15.647 -17.667 1.00 47.16 295 GLU A O 1
#

Solvent-accessible surface area (backbone atoms only — not comparable to full-atom values): 17053 Å² total; per-residue (Å²): 138,89,88,86,93,87,92,84,84,90,86,87,90,81,91,83,81,87,83,83,86,87,83,90,77,95,69,86,77,78,76,76,75,81,73,54,68,71,62,50,52,54,54,49,53,48,55,36,54,65,48,30,51,59,88,59,62,34,50,51,56,46,32,48,43,48,57,65,31,66,64,79,87,64,74,85,76,50,90,73,79,80,47,63,73,64,31,65,75,38,54,60,51,14,24,23,48,32,17,31,37,51,46,43,30,51,54,26,56,51,68,68,36,58,72,61,24,54,55,36,47,56,52,31,30,55,29,24,46,68,67,77,42,35,84,73,58,41,83,63,43,60,54,36,57,74,76,37,82,63,27,54,56,52,55,55,46,50,51,51,47,52,43,64,73,41,61,91,46,89,59,40,60,63,50,52,40,34,47,52,32,19,52,47,20,31,51,50,40,50,51,40,51,56,49,50,49,56,55,70,60,63,98,85,31,58,74,43,44,41,54,53,50,53,54,61,66,62,31,54,67,15,51,55,35,42,54,55,50,49,66,70,59,46,58,93,80,57,56,53,70,56,53,48,53,54,50,53,51,48,51,48,40,57,55,50,61,34,70,72,52,44,73,75,56,44,74,89,43,42,58,73,34,64,70,55,48,52,46,48,50,49,40,50,52,54,47,47,50,68,68,54,67,78,131

Radius of gyration: 28.47 Å; Cα contacts (8 Å, |Δi|>4): 280; chains: 1; bounding box: 120×44×49 Å

Foldseek 3Di:
DDDDDDDDDDDDDDDDDDDDDDDDDDDDPPPPPPPDPVNVVVVVLVVLLVLLLQLPQFLVVVLVLVVLLVFDDDPVLQDPLVCLVVCLVDLLLLLLVLLLLVLNLSSCLSNVVVVVNVVSLVSSLSSCVSLVRNVCSDPVVSVCVNVHRCGVCNVLVVLVVVLVVVVVDPCNLVSSSSSLSSSNNNSLSLLLVLLVSLLVRDPPRFPSNQVSVVSNLSNLSSLVSSLVSCVVNDDPPRCPVLSVLSVVLSVLSVVCNPPVNVVPDGSVCCNVDPSSVVNSVSSVVSNCCSSDPDD

pLDDT: mean 70.96, std 19.63, range [24.52, 95.75]

Secondary structure (DSSP, 8-state):
------------------------------------HHHHHHHHHHHHHHHHS-S-S-HHHHHHHHHHH-PPP-GGGS-----HHHHTT-HHHHHHHHHHHHHHHHHHHHTT-HHHHHHHHHHHHHHHHHTT-GGGG-HHHHHHHHHS---HHHHHHHHHHHHHHTTTSTHHHHHHHHHHHHHHHHHHHHHHHHHHHHHT--TT-HHHHHHHHHHHHTTHHHHHHHHHHHHHHPPTTTTHHHHHHHHHHHHHHHHHTSHHHHHH--TTTGGG-HHHHHHHHHHHHHHHHHHS---